Protein AF-A0KK81-F1 (afdb_monomer_lite)

Secondary structure (DSSP, 8-state):
--HHHHHHHHHHHHHHHTT--TTTTT----PPPSHHHHHHHHHHHHHTT----EEE-THHHHT-SHHHHHHHTT-HHHHHHHHTTT-SSHHHHHHHHHHHHHHHHHHHHHHHHHHHTTSHHHHT--TTS-HHHHHHHHHHHHHHHS-GGGS-HHHHHHHHHHHHHHHHHHHTTEEE-TTSSGGGG-SSS-TT--S-HHHHHHHHHHHHTTS-HHHHHHHSHHHHHHHHHHHHS----HHHHHHHHHHHHHHHHHHHHHH-TT---HHHHHHHHHGGGGGGEEEEEETTEEEEEE--SS---TT-SEEE-TT--HHHHHHHHTT---

Organism: Aeromonas hydrophila subsp. hydrophila (strain ATCC 7966 / DSM 30187 / BCRC 13018 / CCUG 14551 / JCM 1027 / KCTC 2358 / NCIMB 9240 / NCTC 8049) (NCBI:txid380703)

Radius of gyration: 26.96 Å; chains: 1; bounding box: 64×46×74 Å

Foldseek 3Di:
DCQLVLLVLVLVLVCVVVVQDLVLLVHDRDRDPDLVVLLVVCVVQVVVVHQAFDEEFQLNQLVHCPSVCSLFPPPVVLQVLVVVVVDNGLSRLSHVLNVLLLVCLVPPVVVCVVQLCPALLNVVDDPPDDPSSSSSQSLQLSLVPDDPVSDDPSSVVSSVSVVSSQVSCLVSNYFYDSNGGPLSLADPADSNDPPPVVVSSVVSSVCVVVDDPVSCCVRVVSSVSNSNSSSVNDSPLVLVVVLVLCCQLVVVLLVVCLVPVPDPCSLVSSCVRPPPVSVQWDWDRDPQWIWIAGPDPVDDQPLPRFTHHSPDDPSVSSCVSSVNDD

Structure (mmCIF, N/CA/C/O backbone):
data_AF-A0KK81-F1
#
_entry.id   AF-A0KK81-F1
#
loop_
_atom_site.group_PDB
_atom_site.id
_atom_site.type_symbol
_atom_site.label_atom_id
_atom_site.label_alt_id
_atom_site.label_comp_id
_atom_site.label_asym_id
_atom_site.label_entity_id
_atom_site.label_seq_id
_atom_site.pdbx_PDB_ins_code
_atom_site.Cartn_x
_atom_site.Cartn_y
_atom_site.Cartn_z
_atom_site.occupancy
_atom_site.B_iso_or_equiv
_atom_site.auth_seq_id
_atom_site.auth_comp_id
_atom_site.auth_asym_id
_atom_site.auth_atom_id
_atom_site.pdbx_PDB_model_num
ATOM 1 N N . MET A 1 1 ? -10.567 17.372 -1.411 1.00 42.94 1 MET A N 1
ATOM 2 C CA . MET A 1 1 ? -9.818 17.661 -2.655 1.00 42.94 1 MET A CA 1
ATOM 3 C C . MET A 1 1 ? -8.306 17.486 -2.480 1.00 42.94 1 MET A C 1
ATOM 5 O O . MET A 1 1 ? -7.702 16.789 -3.280 1.00 42.94 1 MET A O 1
ATOM 9 N N . TRP A 1 2 ? -7.703 18.019 -1.410 1.00 52.66 2 TRP A N 1
ATOM 10 C CA . TRP A 1 2 ? -6.242 18.002 -1.213 1.00 52.66 2 TRP A CA 1
ATOM 11 C C . TRP A 1 2 ? -5.607 16.649 -0.848 1.00 52.66 2 TRP A C 1
ATOM 13 O O . TRP A 1 2 ? -4.462 16.422 -1.201 1.00 52.66 2 TRP A O 1
ATOM 23 N N . LYS A 1 3 ? -6.335 15.718 -0.214 1.00 62.88 3 LYS A N 1
ATOM 24 C CA . LYS A 1 3 ? -5.766 14.450 0.296 1.00 62.88 3 LYS A CA 1
ATOM 25 C C . LYS A 1 3 ? -4.978 13.626 -0.733 1.00 62.88 3 LYS A C 1
ATOM 27 O O . LYS A 1 3 ? -3.858 13.224 -0.450 1.00 62.88 3 LYS A O 1
ATOM 32 N N . ALA A 1 4 ? -5.534 13.423 -1.930 1.00 71.31 4 ALA A N 1
ATOM 33 C CA . ALA A 1 4 ? -4.859 12.659 -2.984 1.00 71.31 4 ALA A CA 1
ATOM 34 C C . ALA A 1 4 ? -3.548 13.326 -3.445 1.00 71.31 4 ALA A C 1
ATOM 36 O O . ALA A 1 4 ? -2.592 12.642 -3.788 1.00 71.31 4 ALA A O 1
ATOM 37 N N . HIS A 1 5 ? -3.490 14.661 -3.400 1.00 80.06 5 HIS A N 1
ATOM 38 C CA . HIS A 1 5 ? -2.293 15.422 -3.751 1.00 80.06 5 HIS A CA 1
ATOM 39 C C . HIS A 1 5 ? -1.232 15.361 -2.643 1.00 80.06 5 HIS A C 1
ATOM 41 O O . HIS A 1 5 ? -0.050 15.285 -2.947 1.00 80.06 5 HIS A O 1
ATOM 47 N N . LEU A 1 6 ? -1.633 15.333 -1.366 1.00 82.81 6 LEU A N 1
ATOM 48 C CA . LEU A 1 6 ? -0.690 15.182 -0.249 1.00 82.81 6 LEU A CA 1
ATOM 49 C C . LEU A 1 6 ? 0.035 13.832 -0.319 1.00 82.81 6 LEU A C 1
ATOM 51 O O . LEU A 1 6 ? 1.258 13.792 -0.240 1.00 82.81 6 LEU A O 1
ATOM 55 N N . ILE A 1 7 ? -0.709 12.743 -0.552 1.00 84.19 7 ILE A N 1
ATOM 56 C CA . ILE A 1 7 ? -0.120 11.409 -0.755 1.00 84.19 7 ILE A CA 1
ATOM 57 C C . ILE A 1 7 ? 0.870 11.434 -1.924 1.00 84.19 7 ILE A C 1
ATOM 59 O O . ILE A 1 7 ? 1.970 10.906 -1.793 1.00 84.19 7 ILE A O 1
ATOM 63 N N . PHE A 1 8 ? 0.514 12.083 -3.038 1.00 87.44 8 PHE A N 1
ATOM 64 C CA . PHE A 1 8 ? 1.397 12.225 -4.197 1.00 87.44 8 PHE A CA 1
ATOM 65 C C . PHE A 1 8 ? 2.730 12.903 -3.839 1.00 87.44 8 PHE A C 1
ATOM 67 O O . PHE A 1 8 ? 3.788 12.349 -4.141 1.00 87.44 8 PHE A O 1
ATOM 74 N N . PHE A 1 9 ? 2.697 14.060 -3.167 1.00 89.50 9 PHE A N 1
ATOM 75 C CA . PHE A 1 9 ? 3.918 14.791 -2.809 1.00 89.50 9 PHE A CA 1
ATOM 76 C C . PHE A 1 9 ? 4.809 13.994 -1.853 1.00 89.50 9 PHE A C 1
ATOM 78 O O . PHE A 1 9 ? 6.016 13.911 -2.072 1.00 89.50 9 PHE A O 1
ATOM 85 N N . ILE A 1 10 ? 4.214 13.339 -0.852 1.00 93.31 10 ILE A N 1
ATOM 86 C CA . ILE A 1 10 ? 4.954 12.497 0.093 1.00 93.31 10 ILE A CA 1
ATOM 87 C C . ILE A 1 10 ? 5.575 11.286 -0.617 1.00 93.31 10 ILE A C 1
ATOM 89 O O . ILE A 1 10 ? 6.749 10.991 -0.401 1.00 93.31 10 ILE A O 1
ATOM 93 N N . CYS A 1 11 ? 4.835 10.613 -1.507 1.00 93.38 11 CYS A N 1
ATOM 94 C CA . CYS A 1 11 ? 5.369 9.497 -2.295 1.00 93.38 11 CYS A CA 1
ATOM 95 C C . CYS A 1 11 ? 6.547 9.938 -3.169 1.00 93.38 11 CYS A C 1
ATOM 97 O O . CYS A 1 11 ? 7.554 9.237 -3.224 1.00 93.38 11 CYS A O 1
ATOM 99 N N . SER A 1 12 ? 6.441 11.093 -3.832 1.00 91.50 12 SER A N 1
ATOM 100 C CA . SER A 1 12 ? 7.515 11.634 -4.672 1.00 91.50 12 SER A CA 1
ATOM 101 C C . SER A 1 12 ? 8.761 11.978 -3.851 1.00 91.50 12 SER A C 1
ATOM 103 O O . SER A 1 12 ? 9.860 11.553 -4.207 1.00 91.50 12 SER A O 1
ATOM 105 N N . ALA A 1 13 ? 8.598 12.663 -2.715 1.00 92.94 13 ALA A N 1
ATOM 106 C CA . ALA A 1 13 ? 9.709 13.013 -1.835 1.00 92.94 13 ALA A CA 1
ATOM 107 C C . ALA A 1 13 ? 10.417 11.768 -1.275 1.00 92.94 13 ALA A C 1
ATOM 109 O O . ALA A 1 13 ? 11.641 11.664 -1.351 1.00 92.94 13 ALA A O 1
ATOM 110 N N . LEU A 1 14 ? 9.656 10.787 -0.777 1.00 94.62 14 LEU A N 1
ATOM 111 C CA . LEU A 1 14 ? 10.221 9.528 -0.284 1.00 94.62 14 LEU A CA 1
ATOM 112 C C . LEU A 1 14 ? 10.899 8.731 -1.402 1.00 94.62 14 LEU A C 1
ATOM 114 O O . LEU A 1 14 ? 11.967 8.174 -1.172 1.00 94.62 14 LEU A O 1
ATOM 118 N N . SER A 1 15 ? 10.336 8.715 -2.612 1.00 92.38 15 SER A N 1
ATOM 119 C CA . SER A 1 15 ? 10.965 8.042 -3.756 1.00 92.38 15 SER A CA 1
ATOM 120 C C . SER A 1 15 ? 12.355 8.613 -4.036 1.00 92.38 15 SER A C 1
ATOM 122 O O . SER A 1 15 ? 13.304 7.850 -4.182 1.00 92.38 15 SER A O 1
ATOM 124 N N . ASN A 1 16 ? 12.513 9.939 -3.993 1.00 90.75 16 ASN A N 1
ATOM 125 C CA . ASN A 1 16 ? 13.817 10.580 -4.170 1.00 90.75 16 ASN A CA 1
ATOM 126 C C . ASN A 1 16 ? 14.792 10.252 -3.028 1.00 90.75 16 ASN A C 1
ATOM 128 O O . ASN A 1 16 ? 15.953 9.938 -3.269 1.00 90.75 16 ASN A O 1
ATOM 132 N N . ILE A 1 17 ? 14.334 10.288 -1.775 1.00 91.81 17 ILE A N 1
ATOM 133 C CA . ILE A 1 17 ? 15.199 10.048 -0.606 1.00 91.81 17 ILE A CA 1
ATOM 134 C C . ILE A 1 17 ? 15.697 8.603 -0.547 1.00 91.81 17 ILE A C 1
ATOM 136 O O . ILE A 1 17 ? 16.835 8.346 -0.135 1.00 91.81 17 ILE A O 1
ATOM 140 N N . PHE A 1 18 ? 14.849 7.656 -0.938 1.00 90.25 18 PHE A N 1
ATOM 141 C CA . PHE A 1 18 ? 15.163 6.231 -0.949 1.00 90.25 18 PHE A CA 1
ATOM 142 C C . PHE A 1 18 ? 15.729 5.737 -2.284 1.00 90.25 18 PHE A C 1
ATOM 144 O O . PHE A 1 18 ? 16.010 4.547 -2.386 1.00 90.25 18 PHE A O 1
ATOM 151 N N . ASP A 1 19 ? 15.947 6.632 -3.253 1.00 86.56 19 ASP A N 1
ATOM 152 C CA . ASP A 1 19 ? 16.477 6.310 -4.584 1.00 86.56 19 ASP A CA 1
ATOM 153 C C . ASP A 1 19 ? 15.617 5.270 -5.334 1.00 86.56 19 ASP A C 1
ATOM 155 O O . ASP A 1 19 ? 16.091 4.315 -5.946 1.00 86.56 19 ASP A O 1
ATOM 159 N N . ILE A 1 20 ? 14.295 5.426 -5.227 1.00 87.38 20 ILE A N 1
ATOM 160 C CA . ILE A 1 20 ? 13.294 4.560 -5.851 1.00 87.38 20 ILE A CA 1
ATOM 161 C C . ILE A 1 20 ? 12.829 5.222 -7.148 1.00 87.38 20 ILE A C 1
ATOM 163 O O . ILE A 1 20 ? 12.020 6.151 -7.147 1.00 87.38 20 ILE A O 1
ATOM 167 N N . HIS A 1 21 ? 13.317 4.725 -8.281 1.00 83.44 21 HIS A N 1
ATOM 168 C CA . HIS A 1 21 ? 13.025 5.299 -9.594 1.00 83.44 21 HIS A CA 1
ATOM 169 C C . HIS A 1 21 ? 11.741 4.729 -10.215 1.00 83.44 21 HIS A C 1
ATOM 171 O O . HIS A 1 21 ? 11.788 3.883 -11.107 1.00 83.44 21 HIS A O 1
ATOM 177 N N . LEU A 1 22 ? 10.581 5.220 -9.763 1.00 84.06 22 LEU A N 1
ATOM 178 C CA . LEU A 1 22 ? 9.269 4.806 -10.283 1.00 84.06 22 LEU A CA 1
ATOM 179 C C . LEU A 1 22 ? 9.157 4.971 -11.809 1.00 84.06 22 LEU A C 1
ATOM 181 O O . LEU A 1 22 ? 8.732 4.044 -12.491 1.00 84.06 22 LEU A O 1
ATOM 185 N N . GLU A 1 23 ? 9.585 6.113 -12.352 1.00 79.06 23 GLU A N 1
ATOM 186 C CA . GLU A 1 23 ? 9.482 6.393 -13.792 1.00 79.06 23 GLU A CA 1
ATOM 187 C C . GLU A 1 23 ? 10.399 5.493 -14.632 1.00 79.06 23 GLU A C 1
ATOM 189 O O . GLU A 1 23 ? 9.986 5.008 -15.685 1.00 79.06 23 GLU A O 1
ATOM 194 N N . ALA A 1 24 ? 11.612 5.203 -14.144 1.00 71.56 24 ALA A N 1
ATOM 195 C CA . ALA A 1 24 ? 12.531 4.268 -14.798 1.00 71.56 24 ALA A CA 1
ATOM 196 C C . ALA A 1 24 ? 11.998 2.824 -14.773 1.00 71.56 24 ALA A C 1
ATOM 198 O O . ALA A 1 24 ? 12.240 2.052 -15.698 1.00 71.56 24 ALA A O 1
ATOM 199 N N . ALA A 1 25 ? 11.214 2.474 -13.749 1.00 72.94 25 ALA A N 1
ATOM 200 C CA . ALA A 1 25 ? 10.472 1.217 -13.680 1.00 72.94 25 ALA A CA 1
ATOM 201 C C . ALA A 1 25 ? 9.197 1.209 -14.553 1.00 72.94 25 ALA A C 1
ATOM 203 O O . ALA A 1 25 ? 8.449 0.237 -14.546 1.00 72.94 25 ALA A O 1
ATOM 204 N N . GLY A 1 26 ? 8.918 2.280 -15.307 1.00 77.31 26 GLY A N 1
ATOM 205 C CA . GLY A 1 26 ? 7.720 2.391 -16.144 1.00 77.31 26 GLY A CA 1
ATOM 206 C C . GLY A 1 26 ? 6.432 2.691 -15.369 1.00 77.31 26 GLY A C 1
ATOM 207 O O . GLY A 1 26 ? 5.340 2.593 -15.937 1.00 77.31 26 GLY A O 1
ATOM 208 N N . SER A 1 27 ? 6.547 3.079 -14.098 1.00 86.44 27 SER A N 1
ATOM 209 C CA . SER A 1 27 ? 5.434 3.428 -13.216 1.00 86.44 27 SER A CA 1
ATOM 210 C C . SER A 1 27 ? 5.219 4.937 -13.145 1.00 86.44 27 SER A C 1
ATOM 212 O O . SER A 1 27 ? 6.159 5.727 -13.127 1.00 86.44 27 SER A O 1
ATOM 214 N N . GLN A 1 28 ? 3.954 5.348 -13.047 1.00 87.00 28 GLN A N 1
ATOM 215 C CA . GLN A 1 28 ? 3.566 6.750 -12.907 1.00 87.00 28 GLN A CA 1
ATOM 216 C C . GLN A 1 28 ? 2.644 6.932 -11.700 1.00 87.00 28 GLN A C 1
ATOM 218 O O . GLN A 1 28 ? 1.681 6.186 -11.520 1.00 87.00 28 GLN A O 1
ATOM 223 N N . LEU A 1 29 ? 2.912 7.959 -10.890 1.00 89.38 29 LEU A N 1
ATOM 224 C CA . LEU A 1 29 ? 2.031 8.347 -9.791 1.00 89.38 29 LEU A CA 1
ATOM 225 C C . LEU A 1 29 ? 0.830 9.133 -10.329 1.00 89.38 29 LEU A C 1
ATOM 227 O O . LEU A 1 29 ? 0.992 10.177 -10.961 1.00 89.38 29 LEU A O 1
ATOM 231 N N . LEU A 1 30 ? -0.380 8.657 -10.031 1.00 88.62 30 LEU A N 1
ATOM 232 C CA . LEU A 1 30 ? -1.630 9.309 -10.417 1.00 88.62 30 LEU A CA 1
ATOM 233 C C . LEU A 1 30 ? -2.507 9.570 -9.181 1.00 88.62 30 LEU A C 1
ATOM 235 O O . LEU A 1 30 ? -2.991 8.616 -8.568 1.00 88.62 30 LEU A O 1
ATOM 239 N N . PRO A 1 31 ? -2.772 10.836 -8.812 1.00 87.19 31 PRO A N 1
ATOM 240 C CA . PRO A 1 31 ? -3.712 11.134 -7.740 1.00 87.19 31 PRO A CA 1
ATOM 241 C C . PRO A 1 31 ? -5.150 10.845 -8.193 1.00 87.19 31 PRO A C 1
ATOM 243 O O . PRO A 1 31 ? -5.669 11.480 -9.110 1.00 87.19 31 PRO A O 1
ATOM 246 N N . VAL A 1 32 ? -5.830 9.919 -7.513 1.00 83.75 32 VAL A N 1
ATOM 247 C CA . VAL A 1 32 ? -7.248 9.609 -7.760 1.00 83.75 32 VAL A CA 1
ATOM 248 C C . VAL A 1 32 ? -8.115 10.236 -6.674 1.00 83.75 32 VAL A C 1
ATOM 250 O O . VAL A 1 32 ? -7.922 10.008 -5.478 1.00 83.75 32 VAL A O 1
ATOM 253 N N . ILE A 1 33 ? -9.102 11.035 -7.084 1.00 79.31 33 ILE A N 1
ATOM 254 C CA . ILE A 1 33 ? -10.040 11.680 -6.163 1.00 79.31 33 ILE A CA 1
ATOM 255 C C . ILE A 1 33 ? -11.279 10.795 -5.993 1.00 79.31 33 ILE A C 1
ATOM 257 O O . ILE A 1 33 ? -12.062 10.611 -6.920 1.00 79.31 33 ILE A O 1
ATOM 261 N N . GLY A 1 34 ? -11.488 10.314 -4.767 1.00 71.56 34 GLY A N 1
ATOM 262 C CA . GLY A 1 34 ? -12.689 9.579 -4.367 1.00 71.56 34 GLY A CA 1
ATOM 263 C C . GLY A 1 34 ? -12.502 8.060 -4.363 1.00 71.56 34 GLY A C 1
ATOM 264 O O . GLY A 1 34 ? -12.133 7.450 -5.361 1.00 71.56 34 GLY A O 1
ATOM 265 N N . LYS A 1 35 ? -12.827 7.430 -3.227 1.00 68.81 35 LYS A N 1
ATOM 266 C CA . LYS A 1 35 ? -12.595 5.995 -2.973 1.00 68.81 35 LYS A CA 1
ATOM 267 C C . LYS A 1 35 ? -13.332 5.082 -3.955 1.00 68.81 35 LYS A C 1
ATOM 269 O O . LYS A 1 35 ? -12.760 4.117 -4.447 1.00 68.81 35 LYS A O 1
ATOM 274 N N . GLY A 1 36 ? -14.577 5.431 -4.294 1.00 70.81 36 GLY A N 1
ATOM 275 C CA . GLY A 1 36 ? -15.368 4.685 -5.279 1.00 70.81 36 GLY A CA 1
ATOM 276 C C . GLY A 1 36 ? -14.740 4.688 -6.676 1.00 70.81 36 GLY A C 1
ATOM 277 O O . GLY A 1 36 ? -14.809 3.683 -7.379 1.00 70.81 36 GLY A O 1
ATOM 278 N N . GLN A 1 37 ? -14.049 5.774 -7.040 1.00 79.62 37 GLN A N 1
ATOM 279 C CA . GLN A 1 37 ? -13.391 5.904 -8.340 1.00 79.62 37 GLN A CA 1
ATOM 280 C C . GLN A 1 37 ? -12.121 5.058 -8.433 1.00 79.62 37 GLN A C 1
ATOM 282 O O . GLN A 1 37 ? -11.785 4.609 -9.521 1.00 79.62 37 GLN A O 1
ATOM 287 N N . MET A 1 38 ? -11.456 4.763 -7.310 1.00 83.94 38 MET A N 1
ATOM 288 C CA . MET A 1 38 ? -10.224 3.966 -7.303 1.00 83.94 38 MET A CA 1
ATOM 289 C C . MET A 1 38 ? -10.434 2.575 -7.917 1.00 83.94 38 MET A C 1
ATOM 291 O O . MET A 1 38 ? -9.671 2.155 -8.782 1.00 83.94 38 MET A O 1
ATOM 295 N N . SER A 1 39 ? -11.521 1.890 -7.543 1.00 80.69 39 SER A N 1
ATOM 296 C CA . SER A 1 39 ? -11.852 0.569 -8.100 1.00 80.69 39 SER A CA 1
ATOM 297 C C . SER A 1 39 ? -12.159 0.612 -9.605 1.00 80.69 39 SER A C 1
ATOM 299 O O . SER A 1 39 ? -11.802 -0.307 -10.340 1.00 80.69 39 SER A O 1
ATOM 301 N N . VAL A 1 40 ? -12.786 1.694 -10.079 1.00 84.25 40 VAL A N 1
ATOM 302 C CA . VAL A 1 40 ? -13.123 1.904 -11.495 1.00 84.25 40 VAL A CA 1
ATOM 303 C C . VAL A 1 40 ? -11.865 2.201 -12.307 1.00 84.25 40 VAL A C 1
ATOM 305 O O . VAL A 1 40 ? -11.651 1.591 -13.352 1.00 84.25 40 VAL A O 1
ATOM 308 N N . VAL A 1 41 ? -11.008 3.089 -11.802 1.00 86.31 41 VAL A N 1
ATOM 309 C CA . VAL A 1 41 ? -9.730 3.458 -12.424 1.00 86.31 41 VAL A CA 1
ATOM 310 C C . VAL A 1 41 ? -8.803 2.247 -12.514 1.00 86.31 41 VAL A C 1
ATOM 312 O O . VAL A 1 41 ? -8.237 1.993 -13.575 1.00 86.31 41 VAL A O 1
ATOM 315 N N . ALA A 1 42 ? -8.707 1.443 -11.451 1.00 85.62 42 ALA A N 1
ATOM 316 C CA . ALA A 1 42 ? -7.925 0.210 -11.468 1.00 85.62 42 ALA A CA 1
ATOM 317 C C . ALA A 1 42 ? -8.429 -0.773 -12.538 1.00 85.62 42 ALA A C 1
ATOM 319 O O . ALA A 1 42 ? -7.639 -1.296 -13.321 1.00 85.62 42 ALA A O 1
ATOM 320 N N . LYS A 1 43 ? -9.750 -0.983 -12.633 1.00 81.81 43 LYS A N 1
ATOM 321 C CA . LYS A 1 43 ? -10.342 -1.830 -13.681 1.00 81.81 43 LYS A CA 1
ATOM 322 C C . LYS A 1 43 ? -10.030 -1.311 -15.084 1.00 81.81 43 LYS A C 1
ATOM 324 O O . LYS A 1 43 ? -9.618 -2.095 -15.932 1.00 81.81 43 LYS A O 1
ATOM 329 N N . LEU A 1 44 ? -10.179 -0.007 -15.321 1.00 83.69 44 LEU A N 1
ATOM 330 C CA . LEU A 1 44 ? -9.850 0.611 -16.607 1.00 83.69 44 LEU A CA 1
ATOM 331 C C . LEU A 1 44 ? -8.382 0.376 -16.986 1.00 83.69 44 LEU A C 1
ATOM 333 O O . LEU A 1 44 ? -8.100 -0.038 -18.106 1.00 83.69 44 LEU A O 1
ATOM 337 N N . PHE A 1 45 ? -7.450 0.580 -16.053 1.00 84.31 45 PHE A N 1
ATOM 338 C CA . PHE A 1 45 ? -6.029 0.362 -16.317 1.00 84.31 45 PHE A CA 1
ATOM 339 C C . PHE A 1 45 ? -5.691 -1.104 -16.594 1.00 84.31 45 PHE A C 1
ATOM 341 O O . PHE A 1 45 ? -4.934 -1.373 -17.525 1.00 84.31 45 PHE A O 1
ATOM 348 N N . ARG A 1 46 ? -6.311 -2.054 -15.885 1.00 81.81 46 ARG A N 1
ATOM 349 C CA . ARG A 1 46 ? -6.164 -3.487 -16.197 1.00 81.81 46 ARG A CA 1
ATOM 350 C C . ARG A 1 46 ? -6.659 -3.821 -17.603 1.00 81.81 46 ARG A C 1
ATOM 352 O O . ARG A 1 46 ? -5.975 -4.533 -18.329 1.00 81.81 46 ARG A O 1
ATOM 359 N N . LEU A 1 47 ? -7.790 -3.249 -18.030 1.00 72.75 47 LEU A N 1
ATOM 360 C CA . LEU A 1 47 ? -8.294 -3.409 -19.404 1.00 72.75 47 LEU A CA 1
ATOM 361 C C . LEU A 1 47 ? -7.337 -2.831 -20.459 1.00 72.75 47 LEU A C 1
ATOM 363 O O . LEU A 1 47 ? -7.312 -3.306 -21.590 1.00 72.75 47 LEU A O 1
ATOM 367 N N . MET A 1 48 ? -6.528 -1.837 -20.091 1.00 77.25 48 MET A N 1
ATOM 368 C CA . MET A 1 48 ? -5.461 -1.281 -20.931 1.00 77.25 48 MET A CA 1
ATOM 369 C C . MET A 1 48 ? -4.142 -2.074 -20.847 1.00 77.25 48 MET A C 1
ATOM 371 O O . MET A 1 48 ? -3.129 -1.617 -21.380 1.00 77.25 48 MET A O 1
ATOM 375 N N . GLY A 1 49 ? -4.124 -3.226 -20.168 1.00 75.19 49 GLY A N 1
ATOM 376 C CA . GLY A 1 49 ? -2.927 -4.049 -19.979 1.00 75.19 49 GLY A CA 1
ATOM 377 C C . GLY A 1 49 ? -1.908 -3.448 -19.009 1.00 75.19 49 GLY A C 1
ATOM 378 O O . GLY A 1 49 ? -0.714 -3.696 -19.148 1.00 75.19 49 GLY A O 1
ATOM 379 N N . LYS A 1 50 ? -2.351 -2.603 -18.070 1.00 83.81 50 LYS A N 1
ATOM 380 C CA . LYS A 1 50 ? -1.512 -2.024 -17.011 1.00 83.81 50 LYS A CA 1
ATOM 381 C C . LYS A 1 50 ? -1.737 -2.742 -15.682 1.00 83.81 50 LYS A C 1
ATOM 383 O O . LYS A 1 50 ? -2.805 -3.301 -15.443 1.00 83.81 50 LYS A O 1
ATOM 388 N N . GLU A 1 51 ? -0.756 -2.638 -14.794 1.00 85.94 51 GLU A N 1
ATOM 389 C CA . GLU A 1 51 ? -0.787 -3.211 -13.446 1.00 85.94 51 GLU A CA 1
ATOM 390 C C . GLU A 1 51 ? -0.964 -2.085 -12.410 1.00 85.94 51 GLU A C 1
ATOM 392 O O . GLU A 1 51 ? 0.010 -1.465 -11.988 1.00 85.94 51 GLU A O 1
ATOM 397 N N . PRO A 1 52 ? -2.209 -1.720 -12.042 1.00 89.38 52 PRO A N 1
ATOM 398 C CA . PRO A 1 52 ? -2.441 -0.605 -11.133 1.00 89.38 52 PRO A CA 1
ATOM 399 C C . PRO A 1 52 ? -2.062 -0.967 -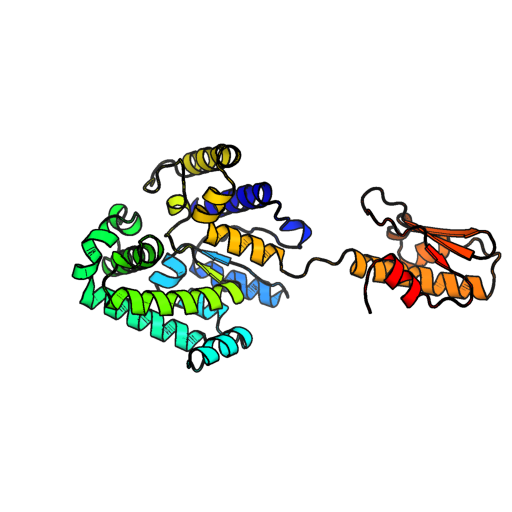9.694 1.00 89.38 52 PRO A C 1
ATOM 401 O O . PRO A 1 52 ? -2.642 -1.882 -9.105 1.00 89.38 52 PRO A O 1
ATOM 404 N N . VAL A 1 53 ? -1.182 -0.162 -9.101 1.00 92.88 53 VAL A N 1
ATOM 405 C CA . VAL A 1 53 ? -0.893 -0.159 -7.662 1.00 92.88 53 VAL A CA 1
ATOM 406 C C . VAL A 1 53 ? -1.616 1.023 -7.017 1.00 92.88 53 VAL A C 1
ATOM 408 O O . VAL A 1 53 ? -1.541 2.145 -7.518 1.00 92.88 53 VAL A O 1
ATOM 411 N N . ALA A 1 54 ? -2.332 0.792 -5.919 1.00 93.81 54 ALA A N 1
ATOM 412 C CA . ALA A 1 54 ? -3.029 1.841 -5.179 1.00 93.81 54 ALA A CA 1
ATOM 413 C C . ALA A 1 54 ? -2.542 1.944 -3.739 1.00 93.81 54 ALA A C 1
ATOM 415 O O . ALA A 1 54 ? -2.365 0.937 -3.063 1.00 93.81 54 ALA A O 1
ATOM 416 N N . LEU A 1 55 ? -2.431 3.184 -3.265 1.00 95.19 55 LEU A N 1
ATOM 417 C CA . LEU A 1 55 ? -2.236 3.538 -1.865 1.00 95.19 55 LEU A CA 1
ATOM 418 C C . LEU A 1 55 ? -3.460 4.316 -1.386 1.00 95.19 55 LEU A C 1
ATOM 420 O O . LEU A 1 55 ? -3.833 5.322 -1.996 1.00 95.19 55 LEU A O 1
ATOM 424 N N . VAL A 1 56 ? -4.094 3.858 -0.311 1.00 94.19 56 VAL A N 1
ATOM 425 C CA . VAL A 1 56 ? -5.304 4.489 0.236 1.00 94.19 56 VAL A CA 1
ATOM 426 C C . VAL A 1 56 ? -5.236 4.647 1.750 1.00 94.19 56 VAL A C 1
ATOM 428 O O . VAL A 1 56 ? -4.559 3.885 2.435 1.00 94.19 56 VAL A O 1
ATOM 431 N N . ASP A 1 57 ? -5.980 5.625 2.267 1.00 94.25 57 ASP A N 1
ATOM 432 C CA . ASP A 1 57 ? -6.219 5.811 3.701 1.00 94.25 57 ASP A CA 1
ATOM 433 C C . ASP A 1 57 ? -6.815 4.528 4.337 1.00 94.25 57 ASP A C 1
ATOM 435 O O . ASP A 1 57 ? -7.456 3.709 3.668 1.00 94.25 57 ASP A O 1
ATOM 439 N N . ALA A 1 58 ? -6.684 4.378 5.659 1.00 95.19 58 ALA A N 1
ATOM 440 C CA . ALA A 1 58 ? -7.268 3.265 6.427 1.00 95.19 58 ALA A CA 1
ATOM 441 C C . ALA A 1 58 ? -8.782 3.072 6.213 1.00 95.19 58 ALA A C 1
ATOM 443 O O . ALA A 1 58 ? -9.329 1.975 6.364 1.00 95.19 58 ALA A O 1
ATOM 444 N N . ASP A 1 59 ? -9.487 4.144 5.857 1.00 92.69 59 ASP A N 1
ATOM 445 C CA . ASP A 1 59 ? -10.916 4.112 5.567 1.00 92.69 59 ASP A CA 1
ATOM 446 C C . ASP A 1 59 ? -11.271 3.360 4.266 1.00 92.69 59 ASP A C 1
ATOM 448 O O . ASP A 1 59 ? -12.454 3.169 3.979 1.00 92.69 59 ASP A O 1
ATOM 452 N N . GLY A 1 60 ? -10.272 2.919 3.491 1.00 91.44 60 GLY A N 1
ATOM 453 C CA . GLY A 1 60 ? -10.429 2.029 2.341 1.00 91.44 60 GLY A CA 1
ATOM 454 C C . GLY A 1 60 ? -10.806 0.592 2.713 1.00 91.44 60 GLY A C 1
ATOM 455 O O . GLY A 1 60 ? -11.349 -0.117 1.868 1.00 91.44 60 GLY A O 1
ATOM 456 N N . ILE A 1 61 ? -10.562 0.183 3.965 1.00 94.62 61 ILE A N 1
ATOM 457 C CA . ILE A 1 61 ? -10.970 -1.124 4.511 1.00 94.62 61 ILE A CA 1
ATOM 458 C C . ILE A 1 61 ? -11.874 -0.991 5.742 1.00 94.62 61 ILE A C 1
ATOM 460 O O . ILE A 1 61 ? -12.781 -1.796 5.929 1.00 94.62 61 ILE A O 1
ATOM 464 N N . ALA A 1 62 ? -11.685 0.037 6.577 1.00 94.62 62 ALA A N 1
ATOM 465 C CA . ALA A 1 62 ? -12.477 0.198 7.799 1.00 94.62 62 ALA A CA 1
ATOM 466 C C . ALA A 1 62 ? -13.961 0.537 7.531 1.00 94.62 62 ALA A C 1
ATOM 468 O O . ALA A 1 62 ? -14.827 0.221 8.352 1.00 94.62 62 ALA A O 1
ATOM 469 N N . ASP A 1 63 ? -14.270 1.140 6.379 1.00 93.38 63 ASP A N 1
ATOM 470 C CA . ASP A 1 63 ? -15.640 1.506 5.992 1.00 93.38 63 ASP A CA 1
ATOM 471 C C . ASP A 1 63 ? -16.404 0.372 5.301 1.00 93.38 63 ASP A C 1
ATOM 473 O O . ASP A 1 63 ? -17.628 0.434 5.209 1.00 93.38 63 ASP A O 1
ATOM 477 N N . GLY A 1 64 ? -15.702 -0.649 4.809 1.00 93.06 64 GLY A N 1
ATOM 478 C CA . GLY A 1 64 ? -16.284 -1.719 4.007 1.00 93.06 64 GLY A CA 1
ATOM 479 C C . GLY A 1 64 ? -15.257 -2.398 3.110 1.00 93.06 64 GLY A C 1
ATOM 480 O O . GLY A 1 64 ? -14.118 -1.954 2.987 1.00 93.06 64 GLY A O 1
ATOM 481 N N . THR A 1 65 ? -15.686 -3.461 2.436 1.00 93.62 65 THR A N 1
ATOM 482 C CA . THR A 1 65 ? -14.821 -4.291 1.586 1.00 93.62 65 THR A CA 1
ATOM 483 C C . THR A 1 65 ? -14.893 -3.950 0.101 1.00 93.62 65 THR A C 1
ATOM 485 O O . THR A 1 65 ? -14.143 -4.519 -0.675 1.00 93.62 65 THR A O 1
ATOM 488 N N . ALA A 1 66 ? -15.730 -2.998 -0.330 1.00 92.00 66 ALA A N 1
ATOM 489 C CA . ALA A 1 66 ? -15.971 -2.743 -1.756 1.00 92.00 66 ALA A CA 1
ATOM 490 C C . ALA A 1 66 ? -14.692 -2.450 -2.570 1.00 92.00 66 ALA A C 1
ATOM 492 O O . ALA A 1 66 ? -14.524 -2.975 -3.671 1.00 92.00 66 ALA A O 1
ATOM 493 N N . LEU A 1 67 ? -13.778 -1.635 -2.028 1.00 91.62 67 LEU A N 1
ATOM 494 C CA . LEU A 1 67 ? -12.485 -1.369 -2.666 1.00 91.62 67 LEU A CA 1
ATOM 495 C C . LEU A 1 67 ? -11.611 -2.627 -2.690 1.00 91.62 67 LEU A C 1
ATOM 497 O O . LEU A 1 67 ? -11.059 -2.965 -3.733 1.00 91.62 67 LEU A O 1
ATOM 501 N N . VAL A 1 68 ? -11.529 -3.320 -1.552 1.00 94.00 68 VAL A N 1
ATOM 502 C CA . VAL A 1 68 ? -10.765 -4.559 -1.373 1.00 94.00 68 VAL A CA 1
ATOM 503 C C . VAL A 1 68 ? -11.217 -5.632 -2.366 1.00 94.00 68 VAL A C 1
ATOM 505 O O . VAL A 1 68 ? -10.397 -6.162 -3.112 1.00 94.00 68 VAL A O 1
ATOM 508 N N . SER A 1 69 ? -12.522 -5.878 -2.475 1.00 92.31 69 SER A N 1
ATOM 509 C CA . SER A 1 69 ? -13.099 -6.807 -3.446 1.00 92.31 69 SER A CA 1
ATOM 510 C C . SER A 1 69 ? -12.709 -6.451 -4.882 1.00 92.31 69 SER A C 1
ATOM 512 O O . SER A 1 69 ? -12.424 -7.338 -5.676 1.00 92.31 69 SER A O 1
ATOM 514 N N . GLY A 1 70 ? -12.598 -5.164 -5.226 1.00 89.38 70 GLY A N 1
ATOM 515 C CA . GLY A 1 70 ? -12.139 -4.730 -6.552 1.00 89.38 70 GLY A CA 1
ATOM 516 C C . GLY A 1 70 ? -10.700 -5.138 -6.916 1.00 89.38 70 GLY A C 1
ATOM 517 O O . GLY A 1 70 ? -10.345 -5.109 -8.097 1.00 89.38 70 GLY A O 1
ATOM 518 N N . TYR A 1 71 ? -9.876 -5.505 -5.932 1.00 91.19 71 TYR A N 1
ATOM 519 C CA . TYR A 1 71 ? -8.506 -6.001 -6.119 1.00 91.19 71 TYR A CA 1
ATOM 520 C C . TYR A 1 71 ? -8.371 -7.519 -5.949 1.00 91.19 71 TYR A C 1
ATOM 522 O O . TYR A 1 71 ? -7.396 -8.090 -6.433 1.00 91.19 71 TYR A O 1
ATOM 530 N N . LEU A 1 72 ? -9.336 -8.157 -5.283 1.00 91.94 72 LEU A N 1
ATOM 531 C CA . LEU A 1 72 ? -9.307 -9.590 -4.986 1.00 91.94 72 LEU A CA 1
ATOM 532 C C . LEU A 1 72 ? -10.156 -10.436 -5.938 1.00 91.94 72 LEU A C 1
ATOM 534 O O . LEU A 1 72 ? -9.834 -11.595 -6.164 1.00 91.94 72 LEU A O 1
ATOM 538 N N . VAL A 1 73 ? -11.242 -9.886 -6.488 1.00 85.69 73 VAL A N 1
ATOM 539 C CA . VAL A 1 73 ? -12.110 -10.625 -7.416 1.00 85.69 73 VAL A CA 1
ATOM 540 C C . VAL A 1 73 ? -11.306 -11.075 -8.636 1.00 85.69 73 VAL A C 1
ATOM 542 O O . VAL A 1 73 ? -10.629 -10.258 -9.258 1.00 85.69 73 VAL A O 1
ATOM 545 N N . GLU A 1 74 ? -11.413 -12.369 -8.960 1.00 80.88 74 GLU A N 1
ATOM 546 C CA . GLU A 1 74 ? -10.719 -13.038 -10.076 1.00 80.88 74 GLU A CA 1
ATOM 547 C C . GLU A 1 74 ? -9.181 -13.005 -9.977 1.00 80.88 74 GLU A C 1
ATOM 549 O O . GLU A 1 74 ? -8.481 -13.252 -10.959 1.00 80.88 74 GLU A O 1
ATOM 554 N N . ASN A 1 75 ? -8.634 -12.731 -8.790 1.00 86.31 75 ASN A N 1
ATOM 555 C CA . ASN A 1 75 ? -7.199 -12.749 -8.547 1.00 86.31 75 ASN A CA 1
ATOM 556 C C . ASN A 1 75 ? -6.771 -14.115 -7.993 1.00 86.31 75 ASN A C 1
ATOM 558 O O . ASN A 1 75 ? -6.694 -14.315 -6.782 1.00 86.31 75 ASN A O 1
ATOM 562 N N . THR A 1 76 ? -6.457 -15.049 -8.894 1.00 89.12 76 THR A N 1
ATOM 563 C CA . THR A 1 76 ? -6.076 -16.423 -8.525 1.00 89.12 76 THR A CA 1
ATOM 564 C C . THR A 1 76 ? -4.844 -16.473 -7.625 1.00 89.12 76 THR A C 1
ATOM 566 O O . THR A 1 76 ? -4.783 -17.302 -6.726 1.00 89.12 76 THR A O 1
ATOM 569 N N . TYR A 1 77 ? -3.888 -15.556 -7.809 1.00 88.38 77 TYR A N 1
ATOM 570 C CA . TYR A 1 77 ? -2.713 -15.461 -6.943 1.00 88.38 77 TYR A CA 1
ATOM 571 C C . TYR A 1 77 ? -3.090 -15.067 -5.508 1.00 88.38 77 TYR A C 1
ATOM 573 O O . TYR A 1 77 ? -2.565 -15.622 -4.544 1.00 88.38 77 TYR A O 1
ATOM 581 N N . ALA A 1 78 ? -4.029 -14.134 -5.344 1.00 92.69 78 ALA A N 1
ATOM 582 C CA . ALA A 1 78 ? -4.545 -13.790 -4.026 1.00 92.69 78 ALA A CA 1
ATOM 583 C C . ALA A 1 78 ? -5.321 -14.959 -3.398 1.00 92.69 78 ALA A C 1
ATOM 585 O O . ALA A 1 78 ? -5.178 -15.197 -2.199 1.00 92.69 78 ALA A O 1
ATOM 586 N N . ASP A 1 79 ? -6.106 -15.691 -4.192 1.00 93.25 79 ASP A N 1
ATOM 587 C CA . ASP A 1 79 ? -6.862 -16.860 -3.729 1.00 93.25 79 ASP A CA 1
ATOM 588 C C . ASP A 1 79 ? -5.941 -17.996 -3.263 1.00 93.25 79 ASP A C 1
ATOM 590 O O . ASP A 1 79 ? -6.179 -18.576 -2.204 1.00 93.25 79 ASP A O 1
ATOM 594 N N . GLU A 1 80 ? -4.842 -18.257 -3.977 1.00 92.94 80 GLU A N 1
ATOM 595 C CA . GLU A 1 80 ? -3.797 -19.198 -3.548 1.00 92.94 80 GLU A CA 1
ATOM 596 C C . GLU A 1 80 ? -3.213 -18.800 -2.186 1.00 92.94 80 GLU A C 1
ATOM 598 O O . GLU A 1 80 ? -3.167 -19.615 -1.264 1.00 92.94 80 GLU A O 1
ATOM 603 N N . LEU A 1 81 ? -2.847 -17.525 -2.016 1.00 93.00 81 LEU A N 1
ATOM 604 C CA . LEU A 1 81 ? -2.337 -17.021 -0.738 1.00 93.00 81 LEU A CA 1
ATOM 605 C C . LEU A 1 81 ? -3.377 -17.101 0.385 1.00 93.00 81 LEU A C 1
ATOM 607 O O . LEU A 1 81 ? -3.012 -17.311 1.537 1.00 93.00 81 LEU A O 1
ATOM 611 N N . ALA A 1 82 ? -4.660 -16.901 0.086 1.00 95.56 82 ALA A N 1
ATOM 612 C CA . ALA A 1 82 ? -5.735 -17.001 1.070 1.00 95.56 82 ALA A CA 1
ATOM 613 C C . ALA A 1 82 ? -6.005 -18.456 1.485 1.00 95.56 82 ALA A C 1
ATOM 615 O O . ALA A 1 82 ? -6.323 -18.715 2.652 1.00 95.56 82 ALA A O 1
ATOM 616 N N . SER A 1 83 ? -5.814 -19.406 0.566 1.00 93.38 83 SER A N 1
ATOM 617 C CA . SER A 1 83 ? -5.911 -20.841 0.843 1.00 93.38 83 SER A CA 1
ATOM 618 C C . SER A 1 83 ? -4.884 -21.297 1.886 1.00 93.38 83 SER A C 1
ATOM 620 O O . SER A 1 83 ? -5.212 -22.148 2.714 1.00 93.38 83 SER A O 1
ATOM 622 N N . ASP A 1 84 ? -3.691 -20.692 1.934 1.00 93.62 84 ASP A N 1
ATOM 623 C CA . ASP A 1 84 ? -2.692 -20.958 2.988 1.00 93.62 84 ASP A CA 1
ATOM 624 C C . ASP A 1 84 ? -3.207 -20.608 4.399 1.00 93.62 84 ASP A C 1
ATOM 626 O O . ASP A 1 84 ? -2.736 -21.148 5.402 1.00 93.62 84 ASP A O 1
ATOM 630 N N . PHE A 1 85 ? -4.208 -19.726 4.487 1.00 92.25 85 PHE A N 1
ATOM 631 C CA . PHE A 1 85 ? -4.890 -19.348 5.727 1.00 92.25 85 PHE A CA 1
ATOM 632 C C . PHE A 1 85 ? -6.240 -20.061 5.918 1.00 92.25 85 PHE A C 1
ATOM 634 O O . PHE A 1 85 ? -6.969 -19.742 6.861 1.00 92.25 85 PHE A O 1
ATOM 641 N N . GLY A 1 86 ? -6.574 -21.033 5.062 1.00 93.25 86 GLY A N 1
ATOM 642 C CA . GLY A 1 86 ? -7.787 -21.849 5.157 1.00 93.25 86 GLY A CA 1
ATOM 643 C C . GLY A 1 86 ? -9.065 -21.181 4.645 1.00 93.25 86 GLY A C 1
ATOM 644 O O . GLY A 1 86 ? -10.156 -21.666 4.945 1.00 93.25 86 GLY A O 1
ATOM 645 N N . ALA A 1 87 ? -8.957 -20.078 3.901 1.00 95.12 87 ALA A N 1
ATOM 646 C CA . ALA A 1 87 ? -10.098 -19.447 3.243 1.00 95.12 87 ALA A CA 1
ATOM 647 C C . ALA A 1 87 ? -10.306 -20.010 1.829 1.00 95.12 87 ALA A C 1
ATOM 649 O O . ALA A 1 87 ? -9.348 -20.391 1.163 1.00 95.12 87 ALA A O 1
ATOM 650 N N . ALA A 1 88 ? -11.558 -20.041 1.360 1.00 92.75 88 ALA A N 1
ATOM 651 C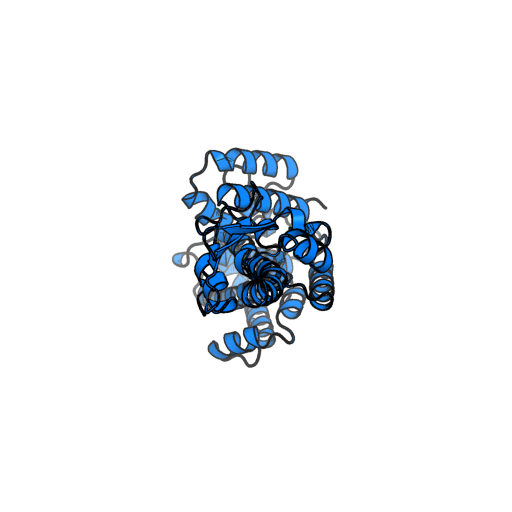 CA . ALA A 1 88 ? -11.884 -20.522 0.015 1.00 92.75 88 ALA A CA 1
ATOM 652 C C . ALA A 1 88 ? -11.405 -19.560 -1.084 1.00 92.75 88 ALA A C 1
ATOM 654 O O . ALA A 1 88 ? -10.897 -20.000 -2.110 1.00 92.75 88 ALA A O 1
ATOM 655 N N . THR A 1 89 ? -11.559 -18.255 -0.851 1.00 96.06 89 THR A N 1
ATOM 656 C CA . THR A 1 89 ? -11.053 -17.181 -1.712 1.00 96.06 89 THR A CA 1
ATOM 657 C C . THR A 1 89 ? -10.510 -16.041 -0.853 1.00 96.06 89 THR A C 1
ATOM 659 O O . THR A 1 89 ? -10.878 -15.888 0.321 1.00 96.06 89 THR A O 1
ATOM 662 N N . ALA A 1 90 ? -9.669 -15.187 -1.432 1.00 96.69 90 ALA A N 1
ATOM 663 C CA . ALA A 1 90 ? -9.192 -13.984 -0.758 1.00 96.69 90 ALA A CA 1
ATOM 664 C C . ALA A 1 90 ? -10.340 -13.021 -0.443 1.00 96.69 90 ALA A C 1
ATOM 666 O O . ALA A 1 90 ? -10.332 -12.350 0.592 1.00 96.69 90 ALA A O 1
ATOM 667 N N . ASN A 1 91 ? -11.349 -12.954 -1.315 1.00 96.06 91 ASN A N 1
ATOM 668 C CA . ASN A 1 91 ? -12.509 -12.100 -1.093 1.00 96.06 91 ASN A CA 1
ATOM 669 C C . ASN A 1 91 ? -13.379 -12.594 0.078 1.00 96.06 91 ASN A C 1
ATOM 671 O O . ASN A 1 91 ? -13.853 -11.771 0.868 1.00 96.06 91 ASN A O 1
ATOM 675 N N . ASP A 1 92 ? -13.548 -13.910 0.234 1.00 95.75 92 ASP A N 1
ATOM 676 C CA . ASP A 1 92 ? -14.228 -14.493 1.400 1.00 95.75 92 ASP A CA 1
ATOM 677 C C . ASP A 1 92 ? -13.446 -14.193 2.682 1.00 95.75 92 ASP A C 1
ATOM 679 O O . ASP A 1 92 ? -14.010 -13.667 3.642 1.00 95.75 92 ASP A O 1
ATOM 683 N N . MET A 1 93 ? -12.122 -14.394 2.656 1.00 97.25 93 MET A N 1
ATOM 684 C CA . MET A 1 93 ? -11.232 -14.041 3.767 1.00 97.25 93 MET A CA 1
ATOM 685 C C . MET A 1 93 ? -11.397 -12.572 4.180 1.00 97.25 93 MET A C 1
ATOM 687 O O . MET A 1 93 ? -11.552 -12.270 5.366 1.00 97.25 93 MET A O 1
ATOM 691 N N . ALA A 1 94 ? -11.389 -11.650 3.213 1.00 97.62 94 ALA A N 1
ATOM 692 C CA . ALA A 1 94 ? -11.564 -10.223 3.461 1.00 97.62 94 ALA A CA 1
ATOM 693 C C . ALA A 1 94 ? -12.921 -9.907 4.104 1.00 97.62 94 ALA A C 1
ATOM 695 O O . ALA A 1 94 ? -12.996 -9.116 5.048 1.00 97.62 94 ALA A O 1
ATOM 696 N N . THR A 1 95 ? -13.982 -10.539 3.605 1.00 97.06 95 THR A N 1
ATOM 697 C CA . THR A 1 95 ? -15.362 -10.328 4.053 1.00 97.06 95 THR A CA 1
ATOM 698 C C . THR A 1 95 ? -15.567 -10.858 5.470 1.00 97.06 95 THR A C 1
ATOM 700 O O . THR A 1 95 ? -16.102 -10.144 6.322 1.00 97.06 95 THR A O 1
ATOM 703 N N . ASP A 1 96 ? -15.069 -12.054 5.768 1.00 97.56 96 ASP A N 1
ATOM 704 C CA . ASP A 1 96 ? -15.162 -12.669 7.092 1.00 97.56 96 ASP A CA 1
ATOM 705 C C . ASP A 1 96 ? -14.367 -11.891 8.140 1.00 97.56 96 ASP A C 1
ATOM 707 O O . ASP A 1 96 ? -14.886 -11.575 9.214 1.00 97.56 96 ASP A O 1
ATOM 711 N N . ILE A 1 97 ? -13.126 -11.510 7.818 1.00 98.31 97 ILE A N 1
ATOM 712 C CA . ILE A 1 97 ? -12.292 -10.695 8.710 1.00 98.31 97 ILE A CA 1
ATOM 713 C C . ILE A 1 97 ? -12.951 -9.340 8.969 1.00 98.31 97 ILE A C 1
ATOM 715 O O . ILE A 1 97 ? -13.009 -8.904 10.120 1.00 98.31 97 ILE A O 1
ATOM 719 N N . TYR A 1 98 ? -13.471 -8.678 7.933 1.00 98.31 98 TYR A N 1
ATOM 720 C CA . TYR A 1 98 ? -14.152 -7.394 8.086 1.00 98.31 98 TYR A CA 1
ATOM 721 C C . TYR A 1 98 ? -15.404 -7.505 8.965 1.00 98.31 98 TYR A C 1
ATOM 723 O O . TYR A 1 98 ? -15.617 -6.675 9.854 1.00 98.31 98 TYR A O 1
ATOM 731 N N . ASN A 1 99 ? -16.218 -8.540 8.757 1.00 98.25 99 ASN A N 1
ATOM 732 C CA . ASN A 1 99 ? -17.428 -8.770 9.540 1.00 98.25 99 ASN A CA 1
ATOM 733 C C . ASN A 1 99 ? -17.104 -9.049 11.011 1.00 98.25 99 ASN A C 1
ATOM 735 O O . ASN A 1 99 ? -17.724 -8.459 11.900 1.00 98.25 99 ASN A O 1
ATOM 739 N N . ASP A 1 100 ? -16.112 -9.895 11.280 1.00 98.38 100 ASP A N 1
ATOM 740 C CA . ASP A 1 100 ? -15.660 -10.185 12.641 1.00 98.38 100 ASP A CA 1
ATOM 741 C C . ASP A 1 100 ? -15.069 -8.943 13.315 1.00 98.38 100 ASP A C 1
ATOM 743 O O . ASP A 1 100 ? -15.376 -8.669 14.476 1.00 98.38 100 ASP A O 1
ATOM 747 N N . PHE A 1 101 ? -14.291 -8.144 12.581 1.00 98.50 101 PHE A N 1
ATOM 748 C CA . PHE A 1 101 ? -13.797 -6.852 13.051 1.00 98.50 101 PHE A CA 1
ATOM 749 C C . PHE A 1 101 ? -14.946 -5.906 13.420 1.00 98.50 101 PHE A C 1
ATOM 751 O O . PHE A 1 101 ? -14.945 -5.337 14.511 1.00 98.50 101 PHE A O 1
ATOM 758 N N . CYS A 1 102 ? -15.963 -5.773 12.565 1.00 98.25 102 CYS A N 1
ATOM 759 C CA . CYS A 1 102 ? -17.124 -4.925 12.836 1.00 98.25 102 CYS A CA 1
ATOM 760 C C . CYS A 1 102 ? -17.893 -5.373 14.083 1.00 98.25 102 CYS A C 1
ATOM 762 O O . CYS A 1 102 ? -18.252 -4.535 14.918 1.00 98.25 102 CYS A O 1
ATOM 764 N N . ARG A 1 103 ? -18.129 -6.683 14.234 1.00 98.31 103 ARG A N 1
ATOM 765 C CA . ARG A 1 103 ? -18.780 -7.240 15.430 1.00 98.31 103 ARG A CA 1
ATOM 766 C C . ARG A 1 103 ? -17.944 -6.973 16.677 1.00 98.31 103 ARG A C 1
ATOM 768 O O . ARG A 1 103 ? -18.495 -6.533 17.682 1.00 98.31 103 ARG A O 1
ATOM 775 N N . LEU A 1 104 ? -16.626 -7.164 16.602 1.00 98.19 104 LEU A N 1
ATOM 776 C CA . LEU A 1 104 ? -15.730 -6.922 17.728 1.00 98.19 104 LEU A CA 1
ATOM 777 C C . LEU A 1 104 ? -15.733 -5.449 18.148 1.00 98.19 104 LEU A C 1
ATOM 779 O O . LEU A 1 104 ? -15.904 -5.158 19.324 1.00 98.19 104 LEU A O 1
ATOM 783 N N . VAL A 1 105 ? -15.615 -4.512 17.204 1.00 97.81 105 VAL A N 1
ATOM 784 C CA . VAL A 1 105 ? -15.687 -3.070 17.502 1.00 97.81 105 VAL A CA 1
ATOM 785 C C . VAL A 1 105 ? -17.029 -2.707 18.133 1.00 97.81 105 VAL A C 1
ATOM 787 O O . VAL A 1 105 ? -17.068 -1.915 19.069 1.00 97.81 105 VAL A O 1
ATOM 790 N N . THR A 1 106 ? -18.126 -3.285 17.647 1.00 96.81 106 THR A N 1
ATOM 791 C CA . THR A 1 106 ? -19.470 -2.998 18.168 1.00 96.81 106 THR A CA 1
ATOM 792 C C . THR A 1 106 ? -19.633 -3.491 19.604 1.00 96.81 106 THR A C 1
ATOM 794 O O . THR A 1 106 ? -20.109 -2.740 20.455 1.00 96.81 106 THR A O 1
ATOM 797 N N . ASN A 1 107 ? -19.203 -4.721 19.880 1.00 97.25 107 ASN A N 1
ATOM 798 C CA . ASN A 1 107 ? -19.421 -5.378 21.168 1.00 97.25 107 ASN A CA 1
ATOM 799 C C . ASN A 1 107 ? -18.398 -4.951 22.228 1.00 97.25 107 ASN A C 1
ATOM 801 O O . ASN A 1 107 ? -18.741 -4.796 23.394 1.00 97.25 107 ASN A O 1
ATOM 805 N N . GLU A 1 108 ? -17.153 -4.711 21.817 1.00 97.00 108 GLU A N 1
ATOM 806 C CA . GLU A 1 108 ? -16.010 -4.545 22.719 1.00 97.00 108 GLU A CA 1
ATOM 807 C C . GLU A 1 108 ? -15.402 -3.136 22.679 1.00 97.00 108 GLU A C 1
ATOM 809 O O . GLU A 1 108 ? -14.308 -2.925 23.207 1.00 97.00 108 GLU A O 1
ATOM 814 N N . TRP A 1 109 ? -16.098 -2.149 22.094 1.00 96.69 109 TRP A N 1
ATOM 815 C CA . TRP A 1 109 ? -15.621 -0.760 21.986 1.00 96.69 109 TRP A CA 1
ATOM 816 C C . TRP A 1 109 ? -15.043 -0.231 23.300 1.00 96.69 109 TRP A C 1
ATOM 818 O O . TRP A 1 109 ? -13.949 0.324 23.311 1.00 96.69 109 TRP A O 1
ATOM 828 N N . ASN A 1 110 ? -15.752 -0.431 24.414 1.00 97.00 110 ASN A N 1
ATOM 829 C CA . ASN A 1 110 ? -15.362 0.118 25.713 1.00 97.00 110 ASN A CA 1
ATOM 830 C C . ASN A 1 110 ? -13.976 -0.363 26.169 1.00 97.00 110 ASN A C 1
ATOM 832 O O . ASN A 1 110 ? -13.268 0.391 26.831 1.00 97.00 110 ASN A O 1
ATOM 836 N N . SER A 1 111 ? -13.568 -1.576 25.781 1.00 96.50 111 SER A N 1
ATOM 837 C CA . SER A 1 111 ? -12.264 -2.142 26.151 1.00 96.50 111 SER A CA 1
ATOM 838 C C . SER A 1 111 ? -11.082 -1.498 25.414 1.00 96.50 111 SER A C 1
ATOM 840 O O . SER A 1 111 ? -9.963 -1.540 25.915 1.00 96.50 111 SER A O 1
ATOM 842 N N . ILE A 1 112 ? -11.316 -0.877 24.251 1.00 96.94 112 ILE A N 1
ATOM 843 C CA . ILE A 1 112 ? -10.279 -0.220 23.435 1.00 96.94 112 ILE A CA 1
ATOM 844 C C . ILE A 1 112 ? -10.474 1.300 23.318 1.00 96.94 112 ILE A C 1
ATOM 846 O O . ILE A 1 112 ? -9.592 2.006 22.832 1.00 96.94 112 ILE A O 1
ATOM 850 N N . ALA A 1 113 ? -11.609 1.824 23.788 1.00 96.88 113 ALA A N 1
ATOM 851 C CA . ALA A 1 113 ? -12.020 3.214 23.614 1.00 96.88 113 ALA A CA 1
ATOM 852 C C . ALA A 1 113 ? -10.985 4.220 24.129 1.00 96.88 113 ALA A C 1
ATOM 854 O O . ALA A 1 113 ? -10.781 5.242 23.485 1.00 96.88 113 ALA A O 1
ATOM 855 N N . ILE A 1 114 ? -10.313 3.933 25.250 1.00 96.06 114 ILE A N 1
ATOM 856 C CA . ILE A 1 114 ? -9.303 4.833 25.835 1.00 96.06 114 ILE A CA 1
ATOM 857 C C . ILE A 1 114 ? -8.149 5.088 24.857 1.00 96.06 114 ILE A C 1
ATOM 859 O O . ILE A 1 114 ? -7.672 6.216 24.761 1.00 96.06 114 ILE A O 1
ATOM 863 N N . LEU A 1 115 ? -7.728 4.060 24.115 1.00 96.19 115 LEU A N 1
ATOM 864 C CA . LEU A 1 115 ? -6.672 4.169 23.109 1.00 96.19 115 LEU A CA 1
ATOM 865 C C . LEU A 1 115 ? -7.228 4.739 21.798 1.00 96.19 115 LEU A C 1
ATOM 867 O O . LEU A 1 115 ? -6.690 5.692 21.242 1.00 96.19 115 LEU A O 1
ATOM 871 N N . ALA A 1 116 ? -8.352 4.198 21.323 1.00 95.75 116 ALA A N 1
ATOM 872 C CA . ALA A 1 116 ? -8.946 4.594 20.046 1.00 95.75 116 ALA A CA 1
ATOM 873 C C . ALA A 1 116 ? -9.438 6.047 20.028 1.00 95.75 116 ALA A C 1
ATOM 875 O O . ALA A 1 116 ? -9.377 6.709 18.991 1.00 95.75 116 ALA A O 1
ATOM 876 N N . ALA A 1 117 ? -9.877 6.580 21.168 1.00 94.62 117 ALA A N 1
ATOM 877 C CA . ALA A 1 117 ? -10.353 7.954 21.268 1.00 94.62 117 ALA A CA 1
ATOM 878 C C . ALA A 1 117 ? -9.249 9.012 21.091 1.00 94.62 117 ALA A C 1
ATOM 880 O O . ALA A 1 117 ? -9.563 10.185 20.905 1.00 94.62 117 ALA A O 1
ATOM 881 N N . GLN A 1 118 ? -7.978 8.610 21.125 1.00 92.88 118 GLN A N 1
ATOM 882 C CA . GLN A 1 118 ? -6.834 9.498 20.905 1.00 92.88 118 GLN A CA 1
ATOM 883 C C . GLN A 1 118 ? -6.491 9.650 19.418 1.00 92.88 118 GLN A C 1
ATOM 885 O O . GLN A 1 118 ? -5.675 10.487 19.051 1.00 92.88 118 GLN A O 1
ATOM 890 N N . HIS A 1 119 ? -7.100 8.845 18.544 1.00 93.81 119 HIS A N 1
ATOM 891 C CA . HIS A 1 119 ? -6.788 8.860 17.123 1.00 93.81 119 HIS A CA 1
ATOM 892 C C . HIS A 1 119 ? -7.455 10.048 16.398 1.00 93.81 119 HIS A C 1
ATOM 894 O O . HIS A 1 119 ? -8.629 10.331 16.671 1.00 93.81 119 HIS A O 1
ATOM 900 N N . PRO A 1 120 ? -6.807 10.676 15.391 1.00 91.31 120 PRO A N 1
ATOM 901 C CA . PRO A 1 120 ? -7.396 11.765 14.607 1.00 91.31 120 PRO A CA 1
ATOM 902 C C . PRO A 1 120 ? -8.787 11.460 14.033 1.00 91.31 120 PRO A C 1
ATOM 904 O O . PRO A 1 120 ? -9.660 12.320 14.051 1.00 91.31 120 PRO A O 1
ATOM 907 N N . TYR A 1 121 ? -9.049 10.228 13.577 1.00 91.88 121 TYR A N 1
ATOM 908 C CA . TYR A 1 121 ? -10.392 9.833 13.106 1.00 91.88 121 TYR A CA 1
ATOM 909 C C . TYR A 1 121 ? -11.488 9.900 14.173 1.00 91.88 121 TYR A C 1
ATOM 911 O O . TYR A 1 121 ? -12.665 9.970 13.825 1.00 91.88 121 TYR A O 1
ATOM 919 N N . TRP A 1 122 ? -11.126 9.849 15.453 1.00 93.44 122 TRP A N 1
ATOM 920 C CA . TRP A 1 122 ? -12.065 10.049 16.545 1.00 93.44 122 TRP A CA 1
ATOM 921 C C . TRP A 1 122 ? -12.135 11.510 16.984 1.00 93.44 122 TRP A C 1
ATOM 923 O O . TRP A 1 122 ? -13.231 12.010 17.242 1.00 93.44 122 TRP A O 1
ATOM 933 N N . ILE A 1 123 ? -10.987 12.184 17.078 1.00 91.12 123 ILE A N 1
ATOM 934 C CA . ILE A 1 123 ? -10.888 13.579 17.527 1.00 91.12 123 ILE A CA 1
ATOM 935 C C . ILE A 1 123 ? -11.567 14.516 16.522 1.00 91.12 123 ILE A C 1
ATOM 937 O O . ILE A 1 123 ? -12.394 15.336 16.907 1.00 91.12 123 ILE A O 1
ATOM 941 N N . ASN A 1 124 ? -11.277 14.335 15.233 1.00 88.31 124 ASN A N 1
ATOM 942 C CA . ASN A 1 124 ? -11.716 15.214 14.148 1.00 88.31 124 ASN A CA 1
ATOM 943 C C . ASN A 1 124 ? -13.034 14.772 13.487 1.00 88.31 124 ASN A C 1
ATOM 945 O O . ASN A 1 124 ? -13.356 15.258 12.402 1.00 88.31 124 ASN A O 1
ATOM 949 N N . LYS A 1 125 ? -13.781 13.833 14.089 1.00 87.06 125 LYS A N 1
ATOM 950 C CA . LYS A 1 125 ? -15.084 13.411 13.552 1.00 87.06 125 LYS A CA 1
ATOM 951 C C . LYS A 1 125 ? -16.073 14.579 13.566 1.00 87.06 125 LYS A C 1
ATOM 953 O O . LYS A 1 125 ? -16.116 15.348 14.529 1.00 87.06 125 LYS A O 1
ATOM 958 N N . SER A 1 126 ? -16.868 14.700 12.512 1.00 80.75 126 SER A N 1
ATOM 959 C CA . SER A 1 126 ? -17.953 15.678 12.455 1.00 80.75 126 SER A CA 1
ATOM 960 C C . SER A 1 126 ? -19.147 15.215 13.302 1.00 80.75 126 SER A C 1
ATOM 962 O O . SER A 1 126 ? -19.257 14.036 13.639 1.00 80.75 126 SER A O 1
ATOM 964 N N . GLN A 1 127 ? -20.046 16.133 13.673 1.00 77.25 127 GLN A N 1
ATOM 965 C CA . GLN A 1 127 ? -21.280 15.762 14.384 1.00 77.25 127 GLN A CA 1
ATOM 966 C C . GLN A 1 127 ? -22.235 14.930 13.512 1.00 77.25 127 GLN A C 1
ATOM 968 O O . GLN A 1 127 ? -23.037 14.176 14.056 1.00 77.25 127 GLN A O 1
ATOM 973 N N . ASP A 1 128 ? -22.108 15.042 12.188 1.00 80.00 128 ASP A N 1
ATOM 974 C CA . ASP A 1 128 ? -22.916 14.320 11.205 1.00 80.00 128 ASP A CA 1
ATOM 975 C C . ASP A 1 128 ? -22.303 12.960 10.820 1.00 80.00 128 ASP A C 1
ATOM 977 O O . ASP A 1 128 ? -22.917 12.186 10.083 1.00 80.00 128 ASP A O 1
ATOM 981 N N . ASP A 1 129 ? -21.089 12.655 11.296 1.00 81.81 129 ASP A N 1
ATOM 982 C CA . ASP A 1 129 ? -20.431 11.385 11.005 1.00 81.81 129 ASP A CA 1
ATOM 983 C C . ASP A 1 129 ? -21.161 10.233 11.705 1.00 81.81 129 ASP A C 1
ATOM 985 O O . ASP A 1 129 ? -21.494 10.294 12.892 1.00 81.81 129 ASP A O 1
ATOM 989 N N . ASP A 1 130 ? -21.334 9.121 10.989 1.00 89.69 130 ASP A N 1
ATOM 990 C CA . ASP A 1 130 ? -21.813 7.888 11.599 1.00 89.69 130 ASP A CA 1
ATOM 991 C C . ASP A 1 130 ? -20.809 7.408 12.661 1.00 89.69 130 ASP A C 1
ATOM 993 O O . ASP A 1 130 ? -19.678 7.003 12.365 1.00 89.69 130 ASP A O 1
ATOM 997 N N . LEU A 1 131 ? -21.248 7.427 13.921 1.00 92.00 131 LEU A N 1
ATOM 998 C CA . LEU A 1 131 ? -20.428 7.084 15.074 1.00 92.00 131 LEU A CA 1
ATOM 999 C C . LEU A 1 131 ? -19.789 5.697 14.940 1.00 92.00 131 LEU A C 1
ATOM 1001 O O . LEU A 1 131 ? -18.649 5.515 15.378 1.00 92.00 131 LEU A O 1
ATOM 1005 N N . ILE A 1 132 ? -20.480 4.714 14.342 1.00 93.81 132 ILE A N 1
ATOM 1006 C CA . ILE A 1 132 ? -19.902 3.373 14.175 1.00 93.81 132 ILE A C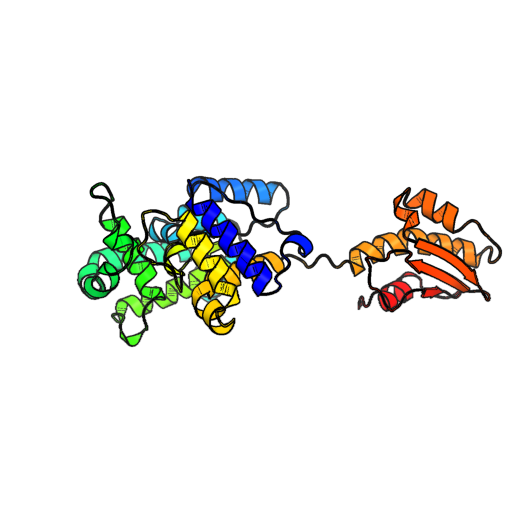A 1
ATOM 1007 C C . ILE A 1 132 ? -18.752 3.385 13.166 1.00 93.81 132 ILE A C 1
ATOM 1009 O O . ILE A 1 132 ? -17.756 2.686 13.361 1.00 93.81 132 ILE A O 1
ATOM 1013 N N . VAL A 1 133 ? -18.834 4.219 12.127 1.00 93.88 133 VAL A N 1
ATOM 1014 C CA . VAL A 1 133 ? -17.758 4.403 11.148 1.00 93.88 133 VAL A CA 1
ATOM 1015 C C . VAL A 1 133 ? -16.534 5.009 11.831 1.00 93.88 133 VAL A C 1
ATOM 1017 O O . VAL A 1 133 ? -15.436 4.463 11.696 1.00 93.88 133 VAL A O 1
ATOM 1020 N N . SER A 1 134 ? -16.706 6.064 12.633 1.00 94.88 134 SER A N 1
ATOM 1021 C CA . SER A 1 134 ? -15.597 6.674 13.380 1.00 94.88 134 SER A CA 1
ATOM 1022 C C . SER A 1 134 ? -14.950 5.691 14.360 1.00 94.88 134 SER A C 1
ATOM 1024 O O . SER A 1 134 ? -13.722 5.635 14.431 1.00 94.88 134 SER A O 1
ATOM 1026 N N . LYS A 1 135 ? -15.748 4.869 15.065 1.00 96.94 135 LYS A N 1
ATOM 1027 C CA . LYS A 1 135 ? -15.230 3.797 15.936 1.00 96.94 135 LYS A CA 1
ATOM 1028 C C . LYS A 1 135 ? -14.377 2.806 15.152 1.00 96.94 135 LYS A C 1
ATOM 1030 O O . LYS A 1 135 ? -13.240 2.559 15.535 1.00 96.94 135 LYS A O 1
ATOM 1035 N N . ARG A 1 136 ? -14.887 2.278 14.033 1.00 97.56 136 ARG A N 1
ATOM 1036 C CA . ARG A 1 136 ? -14.159 1.306 13.198 1.00 97.56 136 ARG A CA 1
ATOM 1037 C C . ARG A 1 136 ? -12.839 1.868 12.687 1.00 97.56 136 ARG A C 1
ATOM 1039 O O . ARG A 1 136 ? -11.808 1.222 12.850 1.00 97.56 136 ARG A O 1
ATOM 1046 N N . ARG A 1 137 ? -12.846 3.075 12.119 1.00 96.44 137 ARG A N 1
ATOM 1047 C CA . ARG A 1 137 ? -11.625 3.720 11.613 1.00 96.44 137 ARG A CA 1
ATOM 1048 C C . ARG A 1 137 ? -10.595 3.934 12.718 1.00 96.44 137 ARG A C 1
ATOM 1050 O O . ARG A 1 137 ? -9.434 3.578 12.539 1.00 96.44 137 ARG A O 1
ATOM 1057 N N . ALA A 1 138 ? -11.020 4.489 13.853 1.00 97.12 138 ALA A N 1
ATOM 1058 C CA . ALA A 1 138 ? -10.139 4.733 14.988 1.00 97.12 138 ALA A CA 1
ATOM 1059 C C . ALA A 1 138 ? -9.565 3.423 15.541 1.00 97.12 138 ALA A C 1
ATOM 1061 O O . ALA A 1 138 ? -8.351 3.301 15.663 1.00 97.12 138 ALA A O 1
ATOM 1062 N N . THR A 1 139 ? -10.411 2.414 15.779 1.00 98.19 139 THR A N 1
ATOM 1063 C CA . THR A 1 139 ? -9.960 1.109 16.268 1.00 98.19 139 THR A CA 1
ATOM 1064 C C . THR A 1 139 ? -8.987 0.449 15.303 1.00 98.19 139 THR A C 1
ATOM 1066 O O . THR A 1 139 ? -7.946 -0.008 15.757 1.00 98.19 139 THR A O 1
ATOM 1069 N N . PHE A 1 140 ? -9.275 0.425 13.996 1.00 98.50 140 PHE A N 1
ATOM 1070 C CA . PHE A 1 140 ? -8.362 -0.150 13.003 1.00 98.50 140 PHE A CA 1
ATOM 1071 C C . PHE A 1 140 ? -6.967 0.470 13.118 1.00 98.50 140 PHE A C 1
ATOM 1073 O O . PHE A 1 140 ? -5.990 -0.259 13.250 1.00 98.50 140 PHE A O 1
ATOM 1080 N N . CYS A 1 141 ? -6.880 1.802 13.160 1.00 97.88 141 CYS A N 1
ATOM 1081 C CA . CYS A 1 141 ? -5.595 2.490 13.253 1.00 97.88 141 CYS A CA 1
ATOM 1082 C C . CYS A 1 141 ? -4.892 2.207 14.587 1.00 97.88 141 CYS A C 1
ATOM 1084 O O . CYS A 1 141 ? -3.690 1.956 14.606 1.00 97.88 141 CYS A O 1
ATOM 1086 N N . THR A 1 142 ? -5.633 2.168 15.700 1.00 97.81 142 THR A N 1
ATOM 1087 C CA . THR A 1 142 ? -5.103 1.802 17.025 1.00 97.81 142 THR A CA 1
ATOM 1088 C C . THR A 1 142 ? -4.435 0.433 17.030 1.00 97.81 142 THR A C 1
ATOM 1090 O O . THR A 1 142 ? -3.386 0.283 17.654 1.00 97.81 142 THR A O 1
ATOM 1093 N N . LEU A 1 143 ? -4.979 -0.550 16.300 1.00 98.06 143 LEU A N 1
ATOM 1094 C CA . LEU A 1 143 ? -4.358 -1.875 16.207 1.00 98.06 143 LEU A CA 1
ATOM 1095 C C . LEU A 1 143 ? -2.943 -1.813 15.629 1.00 98.06 143 LEU A C 1
ATOM 1097 O O . LEU A 1 143 ? -2.114 -2.634 16.003 1.00 98.06 143 LEU A O 1
ATOM 1101 N N . PHE A 1 144 ? -2.645 -0.861 14.746 1.00 97.12 144 PHE A N 1
ATOM 1102 C CA . PHE A 1 144 ? -1.359 -0.780 14.048 1.00 97.12 144 PHE A CA 1
ATOM 1103 C C . PHE A 1 144 ? -0.432 0.331 14.547 1.00 97.12 144 PHE A C 1
ATOM 1105 O O . PHE A 1 144 ? 0.732 0.356 14.155 1.00 97.12 144 PHE A O 1
ATOM 1112 N N . THR A 1 145 ? -0.912 1.226 15.410 1.00 94.69 145 THR A N 1
ATOM 1113 C CA . THR A 1 145 ? -0.100 2.297 16.011 1.00 94.69 145 THR A CA 1
ATOM 1114 C C . THR A 1 145 ? 0.371 1.985 17.426 1.00 94.69 145 THR A C 1
ATOM 1116 O O . THR A 1 145 ? 1.316 2.614 17.888 1.00 94.69 145 THR A O 1
ATOM 1119 N N . HIS A 1 146 ? -0.260 1.027 18.109 1.00 94.62 146 HIS A N 1
ATOM 1120 C CA . HIS A 1 146 ? 0.081 0.661 19.482 1.00 94.62 146 HIS A CA 1
ATOM 1121 C C . HIS A 1 146 ? 0.785 -0.696 19.557 1.00 94.62 146 HIS A C 1
ATOM 1123 O O . HIS A 1 146 ? 0.545 -1.599 18.745 1.00 94.62 146 HIS A O 1
ATOM 1129 N N . GLU A 1 147 ? 1.637 -0.833 20.572 1.00 93.75 147 GLU A N 1
ATOM 1130 C CA . GLU A 1 147 ? 2.295 -2.090 20.912 1.00 93.75 147 GLU A CA 1
ATOM 1131 C C . GLU A 1 147 ? 1.280 -3.155 21.344 1.00 93.75 147 GLU A C 1
ATOM 1133 O O . GLU A 1 147 ? 0.257 -2.856 21.966 1.00 93.75 147 GLU A O 1
ATOM 1138 N N . ASP A 1 148 ? 1.581 -4.420 21.044 1.00 95.00 148 ASP A N 1
ATOM 1139 C CA . ASP A 1 148 ? 0.677 -5.540 21.310 1.00 95.00 148 ASP A CA 1
ATOM 1140 C C . ASP A 1 148 ? 0.330 -5.679 22.801 1.00 95.00 148 ASP A C 1
ATOM 1142 O O . ASP A 1 148 ? -0.795 -6.053 23.124 1.00 95.00 148 ASP A O 1
ATOM 1146 N N . GLN A 1 149 ? 1.243 -5.338 23.722 1.00 94.06 149 GLN A N 1
ATOM 1147 C CA . GLN A 1 149 ? 0.986 -5.446 25.166 1.00 94.06 149 GLN A CA 1
ATOM 1148 C C . GLN A 1 149 ? -0.107 -4.485 25.658 1.00 94.06 149 GLN A C 1
ATOM 1150 O O . GLN A 1 149 ? -0.698 -4.725 26.710 1.00 94.06 149 GLN A O 1
ATOM 1155 N N . LEU A 1 150 ? -0.367 -3.400 24.923 1.00 94.19 150 LEU A N 1
ATOM 1156 C CA . LEU A 1 150 ? -1.378 -2.403 25.279 1.00 94.19 150 LEU A CA 1
ATOM 1157 C C . LEU A 1 150 ? -2.769 -2.764 24.740 1.00 94.19 150 LEU A C 1
ATOM 1159 O O . LEU A 1 150 ? -3.764 -2.169 25.153 1.00 94.19 150 LEU A O 1
ATOM 1163 N N . LEU A 1 151 ? -2.855 -3.717 23.809 1.00 95.75 151 LEU A N 1
ATOM 1164 C CA . LEU A 1 151 ? -4.103 -4.088 23.153 1.00 95.75 151 LEU A CA 1
ATOM 1165 C C . LEU A 1 151 ? -4.819 -5.207 23.923 1.00 95.75 151 LEU A C 1
ATOM 1167 O O . LEU A 1 151 ? -4.185 -6.180 24.335 1.00 95.75 151 LEU A O 1
ATOM 1171 N N . PRO A 1 152 ? -6.157 -5.152 24.064 1.00 94.50 152 PRO A N 1
ATOM 1172 C CA . PRO A 1 152 ? -6.894 -6.263 24.655 1.00 94.50 152 PRO A CA 1
ATOM 1173 C C . PRO A 1 152 ? -6.743 -7.545 23.819 1.00 94.50 152 PRO A C 1
ATOM 1175 O O . PRO A 1 152 ? -6.711 -7.503 22.588 1.00 94.50 152 PRO A O 1
ATOM 1178 N N . GLN A 1 153 ? -6.725 -8.709 24.475 1.00 91.56 153 GLN A N 1
ATOM 1179 C CA . GLN A 1 153 ? -6.409 -10.001 23.842 1.00 91.56 153 GLN A CA 1
ATOM 1180 C C . GLN A 1 153 ? -7.266 -10.325 22.603 1.00 91.56 153 GLN A C 1
ATOM 1182 O O . GLN A 1 153 ? -6.764 -10.814 21.590 1.00 91.56 153 GLN A O 1
ATOM 1187 N N . GLN A 1 154 ? -8.563 -10.028 22.656 1.00 92.31 154 GLN A N 1
ATOM 1188 C CA . GLN A 1 154 ? -9.489 -10.191 21.528 1.00 92.31 154 GLN A CA 1
ATOM 1189 C C . GLN A 1 154 ? -9.106 -9.352 20.300 1.00 92.31 154 GLN A C 1
ATOM 1191 O O . GLN A 1 154 ? -9.235 -9.812 19.163 1.00 92.31 154 GLN A O 1
ATOM 1196 N N . PHE A 1 155 ? -8.559 -8.154 20.520 1.00 97.50 155 PHE A N 1
ATOM 1197 C CA . PHE A 1 155 ? -8.088 -7.275 19.457 1.00 97.50 155 PHE A CA 1
ATOM 1198 C C . PHE A 1 155 ? -6.755 -7.739 18.856 1.00 97.50 155 PHE A C 1
ATOM 1200 O O . PHE A 1 155 ? -6.518 -7.527 17.669 1.00 97.50 155 PHE A O 1
ATOM 1207 N N . LEU A 1 156 ? -5.918 -8.452 19.616 1.00 97.12 156 LEU A N 1
ATOM 1208 C CA . LEU A 1 156 ? -4.702 -9.075 19.077 1.00 97.12 156 LEU A CA 1
ATOM 1209 C C . LEU A 1 156 ? -5.019 -10.162 18.046 1.00 97.12 156 LEU A C 1
ATOM 1211 O O . LEU A 1 156 ? -4.352 -10.255 17.014 1.00 97.12 156 LEU A O 1
ATOM 1215 N N . SER A 1 157 ? -6.060 -10.962 18.291 1.00 95.44 157 SER A N 1
ATOM 1216 C CA . SER A 1 157 ? -6.501 -11.987 17.339 1.00 95.44 157 SER A CA 1
ATOM 1217 C C . SER A 1 157 ? -6.958 -11.368 16.013 1.00 95.44 157 SER A C 1
ATOM 1219 O O . SER A 1 157 ? -6.478 -11.764 14.946 1.00 95.44 157 SER A O 1
ATOM 1221 N N . ILE A 1 158 ? -7.816 -10.338 16.062 1.00 97.94 158 ILE A N 1
ATOM 1222 C CA . ILE A 1 158 ? -8.270 -9.674 14.832 1.00 97.94 158 ILE A CA 1
ATOM 1223 C C . ILE A 1 158 ? -7.136 -8.905 14.145 1.00 97.94 158 ILE A C 1
ATOM 1225 O O . ILE A 1 158 ? -7.063 -8.931 12.920 1.00 97.94 158 ILE A O 1
ATOM 1229 N N . LYS A 1 159 ? -6.207 -8.298 14.901 1.00 98.31 159 LYS A N 1
ATOM 1230 C CA . LYS A 1 159 ? -5.012 -7.635 14.353 1.00 98.31 159 LYS A CA 1
ATOM 1231 C C . LYS A 1 159 ? -4.196 -8.600 13.501 1.00 98.31 159 LYS A C 1
ATOM 1233 O O . LYS A 1 159 ? -3.865 -8.262 12.373 1.00 98.31 159 LYS A O 1
ATOM 1238 N N . ARG A 1 160 ? -3.916 -9.815 13.985 1.00 97.25 160 ARG A N 1
ATOM 1239 C CA . ARG A 1 160 ? -3.157 -10.827 13.220 1.00 97.25 160 ARG A CA 1
ATOM 1240 C C . ARG A 1 160 ? -3.846 -11.200 11.909 1.00 97.25 160 ARG A C 1
ATOM 1242 O O . ARG A 1 160 ? -3.187 -11.268 10.876 1.00 97.25 160 ARG A O 1
ATOM 1249 N N . ARG A 1 161 ? -5.168 -11.393 11.944 1.00 97.44 161 ARG A N 1
ATOM 1250 C CA . ARG A 1 161 ? -5.971 -11.692 10.748 1.00 97.44 161 ARG A CA 1
ATOM 1251 C C . ARG A 1 161 ? -5.962 -10.526 9.758 1.00 97.44 161 ARG A C 1
ATOM 1253 O O . ARG A 1 161 ? -5.719 -10.740 8.576 1.00 97.44 161 ARG A O 1
ATOM 1260 N N . LEU A 1 162 ? -6.148 -9.298 10.243 1.00 98.31 162 LEU A N 1
ATOM 1261 C CA . LEU A 1 162 ? -6.040 -8.087 9.427 1.00 98.31 162 LEU A CA 1
ATOM 1262 C C . LEU A 1 162 ? -4.641 -7.944 8.819 1.00 98.31 162 LEU A C 1
ATOM 1264 O O . LEU A 1 162 ? -4.542 -7.651 7.638 1.00 98.31 162 LEU A O 1
ATOM 1268 N N . THR A 1 163 ? -3.566 -8.209 9.566 1.00 98.12 163 THR A N 1
ATOM 1269 C CA . THR A 1 163 ? -2.193 -8.198 9.033 1.00 98.12 163 THR A CA 1
ATOM 1270 C C . THR A 1 163 ? -2.019 -9.203 7.898 1.00 98.12 163 THR A C 1
ATOM 1272 O O . THR A 1 163 ? -1.444 -8.856 6.869 1.00 98.12 163 THR A O 1
ATOM 1275 N N . ALA A 1 164 ? -2.524 -10.431 8.056 1.00 97.94 164 ALA A N 1
ATOM 1276 C CA . ALA A 1 164 ? -2.465 -11.443 7.001 1.00 97.94 164 ALA A CA 1
ATOM 1277 C C . ALA A 1 164 ? -3.203 -10.976 5.737 1.00 97.94 164 ALA A C 1
ATOM 1279 O O . ALA A 1 164 ? -2.635 -11.018 4.647 1.00 97.94 164 ALA A O 1
ATOM 1280 N N . LEU A 1 165 ? -4.416 -10.439 5.896 1.00 98.12 165 LEU A N 1
ATOM 1281 C CA . LEU A 1 165 ? -5.182 -9.863 4.792 1.00 98.12 165 LEU A CA 1
ATOM 1282 C C . LEU A 1 165 ? -4.436 -8.701 4.122 1.00 98.12 165 LEU A C 1
ATOM 1284 O O . LEU A 1 165 ? -4.299 -8.690 2.904 1.00 98.12 165 LEU A O 1
ATOM 1288 N N . LEU A 1 166 ? -3.917 -7.746 4.898 1.00 98.25 166 LEU A N 1
ATOM 1289 C CA . LEU A 1 166 ? -3.161 -6.607 4.372 1.00 98.25 166 LEU A CA 1
ATOM 1290 C C . LEU A 1 166 ? -1.942 -7.067 3.565 1.00 98.25 166 LEU A C 1
ATOM 1292 O O . LEU A 1 166 ? -1.690 -6.514 2.504 1.00 98.25 166 LEU A O 1
ATOM 1296 N N . ASN A 1 167 ? -1.234 -8.112 3.996 1.00 97.44 167 ASN A N 1
ATOM 1297 C CA . ASN A 1 167 ? -0.110 -8.657 3.232 1.00 97.44 167 ASN A CA 1
ATOM 1298 C C . ASN A 1 167 ? -0.546 -9.246 1.875 1.00 97.44 167 ASN A C 1
ATOM 1300 O O . ASN A 1 167 ? 0.176 -9.096 0.891 1.00 97.44 167 ASN A O 1
ATOM 1304 N N . ILE A 1 168 ? -1.713 -9.899 1.802 1.00 96.62 168 ILE A N 1
ATOM 1305 C CA . ILE A 1 168 ? -2.284 -10.386 0.531 1.00 96.62 168 ILE A CA 1
ATOM 1306 C C . ILE A 1 168 ? -2.681 -9.205 -0.365 1.00 96.62 168 ILE A C 1
ATOM 1308 O O . ILE A 1 168 ? -2.412 -9.224 -1.567 1.00 96.62 168 ILE A O 1
ATOM 1312 N N . LEU A 1 169 ? -3.271 -8.154 0.213 1.00 96.88 169 LEU A N 1
ATOM 1313 C CA . LEU A 1 169 ? -3.641 -6.942 -0.524 1.00 96.88 169 LEU A CA 1
ATOM 1314 C C . LEU A 1 169 ? -2.418 -6.232 -1.103 1.00 96.88 169 LEU A C 1
ATOM 1316 O O . LEU A 1 169 ? -2.427 -5.912 -2.288 1.00 96.88 169 LEU A O 1
ATOM 1320 N N . GLU A 1 170 ? -1.352 -6.065 -0.318 1.00 96.25 170 GLU A N 1
ATOM 1321 C CA . GLU A 1 170 ? -0.101 -5.444 -0.773 1.00 96.25 170 GLU A CA 1
ATOM 1322 C C . GLU A 1 170 ? 0.495 -6.219 -1.958 1.00 96.25 170 GLU A C 1
ATOM 1324 O O . GLU A 1 170 ? 0.868 -5.628 -2.968 1.00 96.25 170 GLU A O 1
ATOM 1329 N N . LYS A 1 171 ? 0.490 -7.556 -1.892 1.00 92.12 171 LYS A N 1
ATOM 1330 C CA . LYS A 1 171 ? 0.907 -8.431 -3.001 1.00 92.12 171 LYS A CA 1
ATOM 1331 C C . LYS A 1 171 ? -0.002 -8.352 -4.232 1.00 92.12 171 LYS A C 1
ATOM 1333 O O . LYS A 1 171 ? 0.444 -8.653 -5.332 1.00 92.12 171 LYS A O 1
ATOM 1338 N N . SER A 1 172 ? -1.255 -7.949 -4.044 1.00 90.88 172 SER A N 1
ATOM 1339 C CA . SER A 1 172 ? -2.251 -7.754 -5.104 1.00 90.88 172 SER A CA 1
ATOM 1340 C C . SER A 1 172 ? -2.281 -6.313 -5.637 1.00 90.88 172 SER A C 1
ATOM 1342 O O . SER A 1 172 ? -3.166 -5.969 -6.422 1.00 90.88 172 SER A O 1
ATOM 1344 N N . GLY A 1 173 ? -1.357 -5.453 -5.191 1.00 91.88 173 GLY A N 1
ATOM 1345 C CA . GLY A 1 173 ? -1.261 -4.055 -5.611 1.00 91.88 173 GLY A CA 1
ATOM 1346 C C . GLY A 1 173 ? -2.174 -3.083 -4.853 1.00 91.88 173 GLY A C 1
ATOM 1347 O O . GLY A 1 173 ? -2.374 -1.964 -5.321 1.00 91.88 173 GLY A O 1
ATOM 1348 N N . LEU A 1 174 ? -2.740 -3.459 -3.700 1.00 95.12 174 LEU A N 1
ATOM 1349 C CA . LEU A 1 174 ? -3.518 -2.559 -2.838 1.00 95.12 174 LEU A CA 1
ATOM 1350 C C . LEU A 1 174 ? -2.843 -2.363 -1.477 1.00 95.12 174 LEU A C 1
ATOM 1352 O O . LEU A 1 174 ? -2.848 -3.243 -0.621 1.00 95.12 174 LEU A O 1
ATOM 1356 N N . PHE A 1 175 ? -2.337 -1.159 -1.248 1.00 96.88 175 PHE A N 1
ATOM 1357 C CA . PHE A 1 175 ? -1.704 -0.738 -0.007 1.00 96.88 175 PHE A CA 1
ATOM 1358 C C . PHE A 1 175 ? -2.664 0.132 0.803 1.00 96.88 175 PHE A C 1
ATOM 1360 O O . PHE A 1 175 ? -3.217 1.117 0.309 1.00 96.88 175 PHE A O 1
ATOM 1367 N N . ILE A 1 176 ? -2.847 -0.229 2.072 1.00 96.81 176 ILE A N 1
ATOM 1368 C CA . ILE A 1 176 ? -3.655 0.528 3.030 1.00 96.81 176 ILE A CA 1
ATOM 1369 C C . ILE A 1 176 ? -2.717 1.208 4.026 1.00 96.81 176 ILE A C 1
ATOM 1371 O O . ILE A 1 176 ? -1.878 0.548 4.642 1.00 96.81 176 ILE A O 1
ATOM 1375 N N . LEU A 1 177 ? -2.899 2.509 4.233 1.00 97.25 177 LEU A N 1
ATOM 1376 C CA . LEU A 1 177 ? -2.252 3.259 5.302 1.00 97.25 177 LEU A CA 1
ATOM 1377 C C . LEU A 1 177 ? -2.796 2.790 6.656 1.00 97.25 177 LEU A C 1
ATOM 1379 O O . LEU A 1 177 ? -3.912 3.119 7.052 1.00 97.25 177 LEU A O 1
ATOM 1383 N N . ARG A 1 178 ? -2.005 2.002 7.383 1.00 97.31 178 ARG A N 1
ATOM 1384 C CA . ARG A 1 178 ? -2.388 1.379 8.654 1.00 97.31 178 ARG A CA 1
ATOM 1385 C C . ARG A 1 178 ? -2.561 2.381 9.797 1.00 97.31 178 ARG A C 1
ATOM 1387 O O . ARG A 1 178 ? -3.324 2.107 10.716 1.00 97.31 178 ARG A O 1
ATOM 1394 N N . LYS A 1 179 ? -1.888 3.536 9.747 1.00 95.44 179 LYS A N 1
ATOM 1395 C CA . LYS A 1 179 ? -1.969 4.592 10.774 1.00 95.44 179 LYS A CA 1
ATOM 1396 C C . LYS A 1 179 ? -3.083 5.609 10.523 1.00 95.44 179 LYS A C 1
ATOM 1398 O O . LYS A 1 179 ? -3.235 6.515 11.325 1.00 95.44 1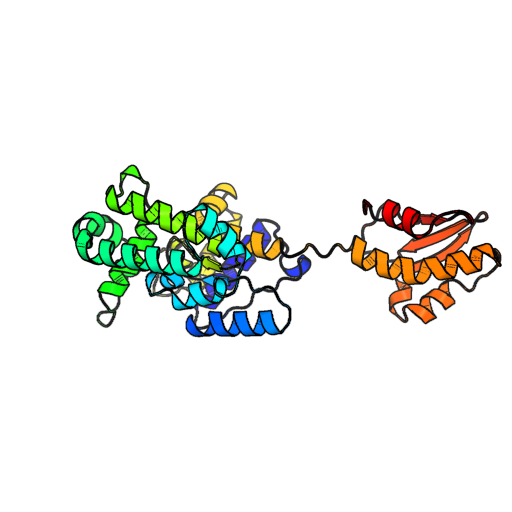79 LYS A O 1
ATOM 1403 N N . GLY A 1 180 ? -3.846 5.486 9.436 1.00 94.12 180 GLY A N 1
ATOM 1404 C CA . GLY A 1 180 ? -4.954 6.389 9.135 1.00 94.12 180 GLY A CA 1
ATOM 1405 C C . GLY A 1 180 ? -4.823 7.058 7.777 1.00 94.12 180 GLY A C 1
ATOM 1406 O O . GLY A 1 180 ? -4.816 6.374 6.756 1.00 94.12 180 GLY A O 1
ATOM 1407 N N . SER A 1 181 ? -4.773 8.388 7.762 1.00 92.50 181 SER A N 1
ATOM 1408 C CA . SER A 1 181 ? -4.446 9.154 6.556 1.00 92.50 181 SER A CA 1
ATOM 1409 C C . SER A 1 181 ? -2.970 9.538 6.545 1.00 92.50 181 SER A C 1
ATOM 1411 O O . SER A 1 181 ? -2.264 9.312 7.526 1.00 92.50 181 SER A O 1
ATOM 1413 N N . ILE A 1 182 ? -2.486 10.107 5.439 1.00 92.56 182 ILE A N 1
ATOM 1414 C CA . ILE A 1 182 ? -1.061 10.436 5.283 1.00 92.56 182 ILE A CA 1
ATOM 1415 C C . ILE A 1 182 ? -0.527 11.357 6.388 1.00 92.56 182 ILE A C 1
ATOM 1417 O O . ILE A 1 182 ? 0.606 11.196 6.822 1.00 92.56 182 ILE A O 1
ATOM 1421 N N . GLU A 1 183 ? -1.361 12.254 6.915 1.00 91.19 183 GLU A N 1
ATOM 1422 C CA . GLU A 1 183 ? -0.995 13.160 8.008 1.00 91.19 183 GLU A CA 1
ATOM 1423 C C . GLU A 1 183 ? -0.663 12.410 9.311 1.00 91.19 183 GLU A C 1
ATOM 1425 O O . GLU A 1 183 ? 0.150 12.870 10.104 1.00 91.19 183 GLU A O 1
ATOM 1430 N N . SER A 1 184 ? -1.222 11.214 9.518 1.00 92.38 184 SER A N 1
ATOM 1431 C CA . SER A 1 184 ? -0.925 10.364 10.681 1.00 92.38 184 SER A CA 1
ATOM 1432 C C . SER A 1 184 ? 0.474 9.730 10.634 1.00 92.38 184 SER A C 1
ATOM 1434 O O . SER A 1 184 ? 0.858 9.014 11.558 1.00 92.38 184 SER A O 1
ATOM 1436 N N . TYR A 1 185 ? 1.230 9.964 9.560 1.00 93.94 185 TYR A N 1
ATOM 1437 C CA . TYR A 1 185 ? 2.606 9.498 9.386 1.00 93.94 185 TYR A CA 1
ATOM 1438 C C . TYR A 1 185 ? 3.640 10.595 9.645 1.00 93.94 185 TYR A C 1
ATOM 1440 O O . TYR A 1 185 ? 4.828 10.282 9.704 1.00 93.94 185 TYR A O 1
ATOM 1448 N N . TYR A 1 186 ? 3.196 11.845 9.803 1.00 92.75 186 TYR A N 1
ATOM 1449 C CA . TYR A 1 186 ? 4.074 12.998 9.954 1.00 92.75 186 TYR A CA 1
ATOM 1450 C C . TYR A 1 186 ? 4.923 12.892 11.224 1.00 92.75 186 TYR A C 1
ATOM 1452 O O . TYR A 1 186 ? 4.433 12.483 12.280 1.00 92.75 186 TYR A O 1
ATOM 1460 N N . LEU A 1 187 ? 6.204 13.229 11.110 1.00 89.56 187 LEU A N 1
ATOM 1461 C CA . LEU A 1 187 ? 7.188 13.187 12.188 1.00 89.56 187 LEU A CA 1
ATOM 1462 C C . LEU A 1 187 ? 7.402 14.556 12.830 1.00 89.56 187 LEU A C 1
ATOM 1464 O O . LEU A 1 187 ? 7.648 14.622 14.035 1.00 89.56 187 LEU A O 1
ATOM 1468 N N . THR A 1 188 ? 7.339 15.632 12.045 1.00 86.06 188 THR A N 1
ATOM 1469 C CA . THR A 1 188 ? 7.609 16.997 12.524 1.00 86.06 188 THR A CA 1
ATOM 1470 C C . THR A 1 188 ? 6.354 17.855 12.545 1.00 86.06 188 THR A C 1
ATOM 1472 O O . THR A 1 188 ? 6.218 18.719 13.413 1.00 86.06 188 THR A O 1
ATOM 1475 N N . SER A 1 189 ? 5.421 17.594 11.634 1.00 84.50 189 SER A N 1
ATOM 1476 C CA . SER A 1 189 ? 4.139 18.292 11.568 1.00 84.50 189 SER A CA 1
ATOM 1477 C C . SER A 1 189 ? 3.067 17.661 12.466 1.00 84.50 189 SER A C 1
ATOM 1479 O O . SER A 1 189 ? 3.094 16.466 12.759 1.00 84.50 189 SER A O 1
ATOM 1481 N N . ASP A 1 190 ? 2.080 18.459 12.893 1.00 80.88 190 ASP A N 1
ATOM 1482 C CA . ASP A 1 190 ? 0.995 17.973 13.757 1.00 80.88 190 ASP A CA 1
ATOM 1483 C C . ASP A 1 190 ? 0.106 16.948 13.024 1.00 80.88 190 ASP A C 1
ATOM 1485 O O . ASP A 1 190 ? -0.545 17.247 12.018 1.00 80.88 190 ASP A O 1
ATOM 1489 N N . GLN A 1 191 ? 0.042 15.738 13.577 1.00 80.81 191 GLN A N 1
ATOM 1490 C CA . GLN A 1 191 ? -0.727 14.604 13.057 1.00 80.81 191 GLN A CA 1
ATOM 1491 C C . GLN A 1 191 ? -2.250 14.788 13.185 1.00 80.81 191 GLN A C 1
ATOM 1493 O O . GLN A 1 191 ? -3.023 14.081 12.531 1.00 80.81 191 GLN A O 1
ATOM 1498 N N . ASN A 1 192 ? -2.706 15.741 14.005 1.00 76.25 192 ASN A N 1
ATOM 1499 C CA . ASN A 1 192 ? -4.120 16.088 14.163 1.00 76.25 192 ASN A CA 1
ATOM 1500 C C . ASN A 1 192 ? -4.576 17.214 13.223 1.00 76.25 192 ASN A C 1
ATOM 1502 O O . ASN A 1 192 ? -5.766 17.549 13.211 1.00 76.25 192 ASN A O 1
ATOM 1506 N N . THR A 1 193 ? -3.669 17.779 12.419 1.00 68.19 193 THR A N 1
ATOM 1507 C CA . THR A 1 193 ? -3.918 18.970 11.601 1.00 68.19 193 THR A CA 1
ATOM 1508 C C . THR A 1 193 ? -5.096 18.788 10.639 1.00 68.19 193 THR A C 1
ATOM 1510 O O . THR A 1 193 ? -5.033 18.070 9.637 1.00 68.19 193 THR A O 1
ATOM 1513 N N . SER A 1 194 ? -6.189 19.512 10.890 1.00 59.75 194 SER A N 1
ATOM 1514 C CA . SER A 1 194 ? -7.319 19.645 9.961 1.00 59.75 194 SER A CA 1
ATOM 1515 C C . SER A 1 194 ? -7.222 20.903 9.080 1.00 59.75 194 SER A C 1
ATOM 1517 O O . SER A 1 194 ? -7.789 20.919 7.984 1.00 59.75 194 SER A O 1
ATOM 1519 N N . ILE A 1 195 ? -6.447 21.913 9.503 1.00 56.97 195 ILE A N 1
ATOM 1520 C CA . ILE A 1 195 ? -6.315 23.248 8.891 1.00 56.97 195 ILE A CA 1
ATOM 1521 C C . ILE A 1 195 ? -4.875 23.463 8.399 1.00 56.97 195 ILE A C 1
ATOM 1523 O O . ILE A 1 195 ? -3.940 23.238 9.146 1.00 56.97 195 ILE A O 1
ATOM 1527 N N . GLY A 1 196 ? -4.675 23.930 7.159 1.00 61.50 196 GLY A N 1
ATOM 1528 C CA . GLY A 1 196 ? -3.325 24.230 6.641 1.00 61.50 196 GLY A CA 1
ATOM 1529 C C . GLY A 1 196 ? -2.542 23.020 6.113 1.00 61.50 196 GLY A C 1
ATOM 1530 O O . GLY A 1 196 ? -1.334 23.102 5.923 1.00 61.50 196 GLY A O 1
ATOM 1531 N N . LYS A 1 197 ? -3.235 21.913 5.818 1.00 77.00 197 LYS A N 1
ATOM 1532 C CA . LYS A 1 197 ? -2.651 20.637 5.364 1.00 77.00 197 LYS A CA 1
ATOM 1533 C C . LYS A 1 197 ? -1.581 20.734 4.262 1.00 77.00 197 LYS A C 1
ATOM 1535 O O . LYS A 1 197 ? -0.616 19.983 4.356 1.00 77.00 197 LYS A O 1
ATOM 1540 N N . PRO A 1 198 ? -1.715 21.598 3.231 1.00 79.62 198 PRO A N 1
ATOM 1541 C CA . PRO A 1 198 ? -0.673 21.727 2.214 1.00 79.62 198 PRO A CA 1
ATOM 1542 C C . PRO A 1 198 ? 0.649 22.246 2.781 1.00 79.62 198 PRO A C 1
ATOM 1544 O O . PRO A 1 198 ? 1.688 21.696 2.452 1.00 79.62 198 PRO A O 1
ATOM 1547 N N . ASN A 1 199 ? 0.607 23.247 3.665 1.00 83.25 199 ASN A N 1
ATOM 1548 C CA . ASN A 1 199 ? 1.816 23.809 4.270 1.00 83.25 199 ASN A CA 1
ATOM 1549 C C . ASN A 1 199 ? 2.479 22.782 5.190 1.00 83.25 199 ASN A C 1
ATOM 1551 O O . ASN A 1 199 ? 3.665 22.537 5.049 1.00 83.25 199 ASN A O 1
ATOM 1555 N N . ALA A 1 200 ? 1.689 22.088 6.017 1.00 84.69 200 ALA A N 1
ATOM 1556 C CA . ALA A 1 200 ? 2.203 21.011 6.864 1.00 84.69 200 ALA A CA 1
ATOM 1557 C C . ALA A 1 200 ? 2.875 19.887 6.050 1.00 84.69 200 ALA A C 1
ATOM 1559 O O . ALA A 1 200 ? 3.898 19.361 6.457 1.00 84.69 200 ALA A O 1
ATOM 1560 N N . ALA A 1 201 ? 2.337 19.526 4.877 1.00 85.50 201 ALA A N 1
ATOM 1561 C CA . ALA A 1 201 ? 3.008 18.567 3.997 1.00 85.50 201 ALA A CA 1
ATOM 1562 C C . ALA A 1 201 ? 4.336 19.090 3.438 1.00 85.50 201 ALA A C 1
ATOM 1564 O O . ALA A 1 201 ? 5.273 18.312 3.311 1.00 85.50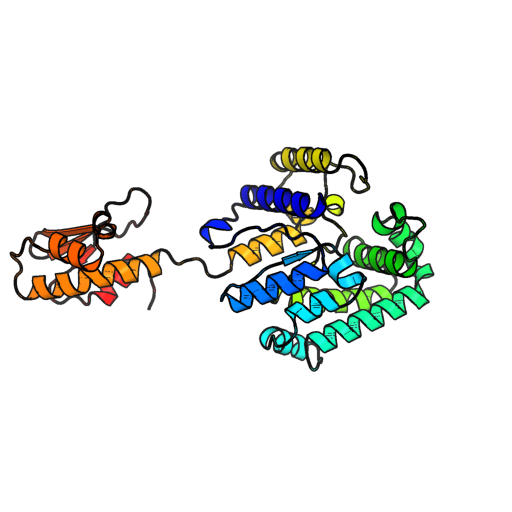 201 ALA A O 1
ATOM 1565 N N . ILE A 1 202 ? 4.411 20.374 3.082 1.00 86.44 202 ILE A N 1
ATOM 1566 C CA . ILE A 1 202 ? 5.651 20.989 2.590 1.00 86.44 202 ILE A CA 1
ATOM 1567 C C . ILE A 1 202 ? 6.699 21.000 3.705 1.00 86.44 202 ILE A C 1
ATOM 1569 O O . ILE A 1 202 ? 7.797 20.497 3.495 1.00 86.44 202 ILE A O 1
ATOM 1573 N N . ASP A 1 203 ? 6.331 21.472 4.897 1.00 88.25 203 ASP A N 1
ATOM 1574 C CA . ASP A 1 203 ? 7.222 21.522 6.061 1.00 88.25 203 ASP A CA 1
ATOM 1575 C C . ASP A 1 203 ? 7.725 20.117 6.448 1.00 88.25 203 ASP A C 1
ATOM 1577 O O . ASP A 1 203 ? 8.896 19.924 6.780 1.00 88.25 203 ASP A O 1
ATOM 1581 N N . GLU A 1 204 ? 6.850 19.111 6.366 1.00 91.44 204 GLU A N 1
ATOM 1582 C CA . GLU A 1 204 ? 7.197 17.706 6.589 1.00 91.44 204 GLU A CA 1
ATOM 1583 C C . GLU A 1 204 ? 8.188 17.181 5.533 1.00 91.44 204 GLU A C 1
ATOM 1585 O O . GLU A 1 204 ? 9.177 16.538 5.883 1.00 91.44 204 GLU A O 1
ATOM 1590 N N . ILE A 1 205 ? 7.965 17.481 4.248 1.00 92.06 205 ILE A N 1
ATOM 1591 C CA . ILE A 1 205 ? 8.859 17.078 3.149 1.00 92.06 205 ILE A CA 1
ATOM 1592 C C . ILE A 1 205 ? 10.231 17.740 3.286 1.00 92.06 205 ILE A C 1
ATOM 1594 O O . ILE A 1 205 ? 11.251 17.068 3.124 1.00 92.06 205 ILE A O 1
ATOM 1598 N N . ASP A 1 206 ? 10.268 19.030 3.618 1.00 91.25 206 ASP A N 1
ATOM 1599 C CA . ASP A 1 206 ? 11.514 19.765 3.842 1.00 91.25 206 ASP A CA 1
ATOM 1600 C C . ASP A 1 206 ? 12.301 19.159 5.014 1.00 91.25 206 ASP A C 1
ATOM 1602 O O . ASP A 1 206 ? 13.529 19.022 4.951 1.00 91.25 206 ASP A O 1
ATOM 1606 N N . ALA A 1 207 ? 11.600 18.705 6.058 1.00 92.25 207 ALA A N 1
ATOM 1607 C CA . ALA A 1 207 ? 12.218 18.040 7.197 1.00 92.25 207 ALA A CA 1
ATOM 1608 C C . ALA A 1 207 ? 12.827 16.674 6.850 1.00 92.25 207 ALA A C 1
ATOM 1610 O O . ALA A 1 207 ? 13.789 16.270 7.510 1.00 92.25 207 ALA A O 1
ATOM 1611 N N . PHE A 1 208 ? 12.343 15.967 5.820 1.00 93.25 208 PHE A N 1
ATOM 1612 C CA . PHE A 1 208 ? 12.842 14.627 5.495 1.00 93.25 208 PHE A CA 1
ATOM 1613 C C . PHE A 1 208 ? 14.357 14.581 5.254 1.00 93.25 208 PHE A C 1
ATOM 1615 O O . PHE A 1 208 ? 14.999 13.607 5.642 1.00 93.25 208 PHE A O 1
ATOM 1622 N N . TYR A 1 209 ? 14.950 15.631 4.679 1.00 88.75 209 TYR A N 1
ATOM 1623 C CA . TYR A 1 209 ? 16.399 15.702 4.438 1.00 88.75 209 TYR A CA 1
ATOM 1624 C C . TYR A 1 209 ? 17.237 15.769 5.724 1.00 88.75 209 TYR A C 1
ATOM 1626 O O . TYR A 1 209 ? 18.438 15.505 5.688 1.00 88.75 209 TYR A O 1
ATOM 1634 N N . SER A 1 210 ? 16.613 16.113 6.852 1.00 91.44 210 SER A N 1
ATOM 1635 C CA . SER A 1 210 ? 17.248 16.180 8.174 1.00 91.44 210 SER A CA 1
ATOM 1636 C C . SER A 1 210 ? 16.938 14.961 9.052 1.00 91.44 210 SER A C 1
ATOM 1638 O O . SER A 1 210 ? 17.520 14.822 10.127 1.00 91.44 210 SER A O 1
ATOM 1640 N N . ILE A 1 211 ? 16.023 14.085 8.624 1.00 92.94 211 ILE A N 1
ATOM 1641 C CA . ILE A 1 211 ? 15.595 12.897 9.370 1.00 92.94 211 ILE A CA 1
ATOM 1642 C C . ILE A 1 211 ? 16.376 11.676 8.875 1.00 92.94 211 ILE A C 1
ATOM 1644 O O . ILE A 1 211 ? 16.596 11.485 7.679 1.00 92.94 211 ILE A O 1
ATOM 1648 N N . ASN A 1 212 ? 16.776 10.800 9.797 1.00 93.00 212 ASN A N 1
ATOM 1649 C CA . ASN A 1 212 ? 17.465 9.569 9.431 1.00 93.00 212 ASN A CA 1
ATOM 1650 C C . ASN A 1 212 ? 16.551 8.647 8.612 1.00 93.00 212 ASN A C 1
ATOM 1652 O O . ASN A 1 212 ? 15.379 8.442 8.939 1.00 93.00 212 ASN A O 1
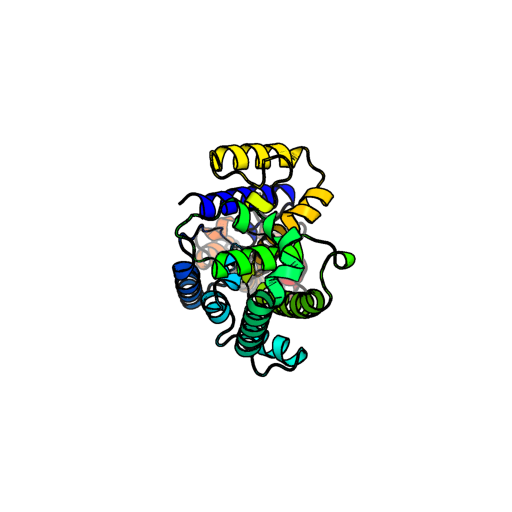ATOM 1656 N N . LYS A 1 213 ? 17.117 7.983 7.596 1.00 92.19 213 LYS A N 1
ATOM 1657 C CA . LYS A 1 213 ? 16.373 7.023 6.762 1.00 92.19 213 LYS A CA 1
ATOM 1658 C C . LYS A 1 213 ? 15.715 5.901 7.577 1.00 92.19 213 LYS A C 1
ATOM 1660 O O . LYS A 1 213 ? 14.648 5.433 7.189 1.00 92.19 213 LYS A O 1
ATOM 1665 N N . SER A 1 214 ? 16.300 5.479 8.703 1.00 93.50 214 SER A N 1
ATOM 1666 C CA . SER A 1 214 ? 15.701 4.487 9.614 1.00 93.50 214 SER A CA 1
ATOM 1667 C C . SER A 1 214 ? 14.378 4.963 10.214 1.00 93.50 214 SER A C 1
ATOM 1669 O O . SER A 1 214 ? 13.412 4.200 10.293 1.00 93.50 214 SER A O 1
ATOM 1671 N N . ASP A 1 215 ? 14.317 6.237 10.589 1.00 93.69 215 ASP A N 1
ATOM 1672 C CA . ASP A 1 215 ? 13.167 6.835 11.265 1.00 93.69 215 ASP A CA 1
ATOM 1673 C C . ASP A 1 215 ? 12.051 7.100 10.252 1.00 93.69 215 ASP A C 1
ATOM 1675 O O . ASP A 1 215 ? 10.881 6.810 10.520 1.00 93.69 215 ASP A O 1
ATOM 1679 N N . LEU A 1 216 ? 12.423 7.522 9.035 1.00 94.44 216 LEU A N 1
ATOM 1680 C CA . LEU A 1 216 ? 11.519 7.580 7.885 1.00 94.44 216 LEU A CA 1
ATOM 1681 C C . LEU A 1 216 ? 10.982 6.193 7.522 1.00 94.44 216 LEU A C 1
ATOM 1683 O O . LEU A 1 216 ? 9.783 6.047 7.309 1.00 94.44 216 LEU A O 1
ATOM 1687 N N . THR A 1 217 ? 11.827 5.159 7.513 1.00 94.56 217 THR A N 1
ATOM 1688 C CA . THR A 1 217 ? 11.401 3.774 7.231 1.00 94.56 217 THR A CA 1
ATOM 1689 C C . THR A 1 217 ? 10.394 3.278 8.263 1.00 94.56 217 THR A C 1
ATOM 1691 O O . THR A 1 217 ? 9.382 2.673 7.913 1.00 94.56 217 THR A O 1
ATOM 1694 N N . THR A 1 218 ? 10.641 3.573 9.537 1.00 93.56 218 THR A N 1
ATOM 1695 C CA . THR A 1 218 ? 9.751 3.192 10.641 1.00 93.56 218 THR A CA 1
ATOM 1696 C C . THR A 1 218 ? 8.427 3.950 10.575 1.00 93.56 218 THR A C 1
ATOM 1698 O O . THR A 1 218 ? 7.351 3.377 10.777 1.00 93.56 218 THR A O 1
ATOM 1701 N N . SER A 1 219 ? 8.478 5.244 10.263 1.00 93.50 219 SER A N 1
ATOM 1702 C CA . SER A 1 219 ? 7.287 6.088 10.259 1.00 93.50 219 SER A CA 1
ATOM 1703 C C . SER A 1 219 ? 6.443 5.875 9.016 1.00 93.50 219 SER A C 1
ATOM 1705 O O . SER A 1 219 ? 5.265 5.565 9.173 1.00 93.50 219 SER A O 1
ATOM 1707 N N . TYR A 1 220 ? 7.053 5.928 7.830 1.00 96.62 220 TYR A N 1
ATOM 1708 C CA . TYR A 1 220 ? 6.440 5.851 6.497 1.00 96.62 220 TYR A CA 1
ATOM 1709 C C . TYR A 1 220 ? 6.479 4.458 5.862 1.00 96.62 220 TYR A C 1
ATOM 1711 O O . TYR A 1 220 ? 6.301 4.325 4.652 1.00 96.62 220 TYR A O 1
ATOM 1719 N N . GLY A 1 221 ? 6.664 3.403 6.659 1.00 96.31 221 GLY A N 1
ATOM 1720 C CA . GLY A 1 221 ? 6.845 2.042 6.151 1.00 96.31 221 GLY A CA 1
ATOM 1721 C C . GLY A 1 221 ? 5.757 1.573 5.179 1.00 96.31 221 GLY A C 1
ATOM 1722 O O . GLY A 1 221 ? 6.071 0.884 4.216 1.00 96.31 221 GLY A O 1
ATOM 1723 N N . ASP A 1 222 ? 4.493 1.956 5.379 1.00 97.50 222 ASP A N 1
ATOM 1724 C CA . ASP A 1 222 ? 3.400 1.583 4.463 1.00 97.50 222 ASP A CA 1
ATOM 1725 C C . ASP A 1 222 ? 3.534 2.255 3.090 1.00 97.50 222 ASP A C 1
ATOM 1727 O O . ASP A 1 222 ? 3.337 1.610 2.060 1.00 97.50 222 ASP A O 1
ATOM 1731 N N . VAL A 1 223 ? 3.928 3.532 3.075 1.00 97.12 223 VAL A N 1
ATOM 1732 C CA . VAL A 1 223 ? 4.173 4.294 1.844 1.00 97.12 223 VAL A CA 1
ATOM 1733 C C . VAL A 1 223 ? 5.391 3.735 1.121 1.00 97.12 223 VAL A C 1
ATOM 1735 O O . VAL A 1 223 ? 5.321 3.483 -0.078 1.00 97.12 223 VAL A O 1
ATOM 1738 N N . ILE A 1 224 ? 6.477 3.479 1.857 1.00 96.31 224 ILE A N 1
ATOM 1739 C CA . ILE A 1 224 ? 7.729 2.947 1.308 1.00 96.31 224 ILE A CA 1
ATOM 1740 C C . ILE A 1 224 ? 7.495 1.572 0.681 1.00 96.31 224 ILE A C 1
ATOM 1742 O O . ILE A 1 224 ? 7.866 1.368 -0.471 1.00 96.31 224 ILE A O 1
ATOM 1746 N N . ARG A 1 225 ? 6.796 0.653 1.366 1.00 96.12 225 ARG A N 1
ATOM 1747 C CA . ARG A 1 225 ? 6.445 -0.650 0.774 1.00 96.12 225 ARG A CA 1
ATOM 1748 C C . ARG A 1 225 ? 5.636 -0.494 -0.515 1.00 96.12 225 ARG A C 1
ATOM 1750 O O . ARG A 1 225 ? 5.910 -1.212 -1.472 1.00 96.12 225 ARG A O 1
ATOM 1757 N N . CYS A 1 226 ? 4.701 0.458 -0.567 1.00 95.94 226 CYS A N 1
ATOM 1758 C CA . CYS A 1 226 ? 3.908 0.726 -1.766 1.00 95.94 226 CYS A CA 1
ATOM 1759 C C . CYS A 1 226 ? 4.761 1.220 -2.943 1.00 95.94 226 CYS A C 1
ATOM 1761 O O . CYS A 1 226 ? 4.652 0.679 -4.042 1.00 95.94 226 CYS A O 1
ATOM 1763 N N . ILE A 1 227 ? 5.604 2.239 -2.740 1.00 94.81 227 ILE A N 1
ATOM 1764 C CA . ILE A 1 227 ? 6.434 2.793 -3.825 1.00 94.81 227 ILE A CA 1
ATOM 1765 C C . ILE A 1 227 ? 7.521 1.806 -4.257 1.00 94.81 227 ILE A C 1
ATOM 1767 O O . ILE A 1 227 ? 7.788 1.685 -5.448 1.00 94.81 227 ILE A O 1
ATOM 1771 N N . THR A 1 228 ? 8.091 1.029 -3.331 1.00 93.44 228 THR A N 1
ATOM 1772 C CA . THR A 1 228 ? 9.016 -0.054 -3.681 1.00 93.44 228 THR A CA 1
ATOM 1773 C C . THR A 1 228 ? 8.303 -1.118 -4.508 1.00 93.44 228 THR A C 1
ATOM 1775 O O . THR A 1 228 ? 8.833 -1.535 -5.530 1.00 93.44 228 THR A O 1
ATOM 1778 N N . HIS A 1 229 ? 7.086 -1.521 -4.132 1.00 91.94 229 HIS A N 1
ATOM 1779 C CA . HIS A 1 229 ? 6.291 -2.464 -4.920 1.00 91.94 229 HIS A CA 1
ATOM 1780 C C . HIS A 1 229 ? 6.003 -1.940 -6.331 1.00 91.94 229 HIS A C 1
ATOM 1782 O O . HIS A 1 229 ? 6.254 -2.647 -7.302 1.00 91.94 229 HIS A O 1
ATOM 1788 N N . ALA A 1 230 ? 5.581 -0.681 -6.460 1.00 90.81 230 ALA A N 1
ATOM 1789 C CA . ALA A 1 230 ? 5.347 -0.051 -7.759 1.00 90.81 230 ALA A CA 1
ATOM 1790 C C . ALA A 1 230 ? 6.630 0.129 -8.599 1.00 90.81 230 ALA A C 1
ATOM 1792 O O . ALA A 1 230 ? 6.553 0.215 -9.823 1.00 90.81 230 ALA A O 1
ATOM 1793 N N . ALA A 1 231 ? 7.811 0.173 -7.979 1.00 86.88 231 ALA A N 1
ATOM 1794 C CA . ALA A 1 231 ? 9.095 0.187 -8.684 1.00 86.88 231 ALA A CA 1
ATOM 1795 C C . ALA A 1 231 ? 9.614 -1.220 -9.043 1.00 86.88 231 ALA A C 1
ATOM 1797 O O . ALA A 1 231 ? 10.543 -1.342 -9.837 1.00 86.88 231 ALA A O 1
ATOM 1798 N N . MET A 1 232 ? 9.045 -2.279 -8.455 1.00 75.94 232 MET A N 1
ATOM 1799 C CA . MET A 1 232 ? 9.397 -3.674 -8.754 1.00 75.94 232 MET A CA 1
ATOM 1800 C C . MET A 1 232 ? 8.618 -4.252 -9.943 1.00 75.94 232 MET A C 1
ATOM 1802 O O . MET A 1 232 ? 9.017 -5.293 -10.466 1.00 75.94 232 MET A O 1
ATOM 1806 N N . THR A 1 233 ? 7.539 -3.593 -10.381 1.00 57.19 233 THR A N 1
ATOM 1807 C CA . THR A 1 233 ? 6.832 -3.891 -11.636 1.00 57.19 233 THR A CA 1
ATOM 1808 C C . THR A 1 233 ? 7.854 -3.906 -12.768 1.00 57.19 233 THR A C 1
ATOM 1810 O O . THR A 1 233 ? 8.538 -2.904 -12.946 1.00 57.19 233 THR A O 1
ATOM 1813 N N . GLN A 1 234 ? 8.026 -5.073 -13.409 1.00 49.28 234 GLN A N 1
ATOM 1814 C CA . GLN A 1 234 ? 9.167 -5.464 -14.253 1.00 49.28 234 GLN A CA 1
ATOM 1815 C C . GLN A 1 234 ? 10.118 -4.315 -14.584 1.00 49.28 234 GLN A C 1
ATOM 1817 O O . GLN A 1 234 ? 9.829 -3.504 -15.464 1.00 49.28 234 GLN A O 1
ATOM 1822 N N . LYS A 1 235 ? 11.277 -4.298 -13.905 1.00 42.62 235 LYS A N 1
ATOM 1823 C CA . LYS A 1 235 ? 12.452 -3.535 -14.331 1.00 42.62 235 LYS A CA 1
ATOM 1824 C C . LYS A 1 235 ? 12.525 -3.681 -15.845 1.00 42.62 235 LYS A C 1
ATOM 1826 O O . LYS A 1 235 ? 12.755 -4.796 -16.317 1.00 42.62 235 LYS A O 1
ATOM 1831 N N . ILE A 1 236 ? 12.261 -2.606 -16.591 1.00 48.81 236 ILE A N 1
ATOM 1832 C CA . ILE A 1 236 ? 12.493 -2.606 -18.030 1.00 48.81 236 ILE A CA 1
ATOM 1833 C C . ILE A 1 236 ? 13.957 -2.998 -18.143 1.00 48.81 236 ILE A C 1
ATOM 1835 O O . ILE A 1 236 ? 14.844 -2.251 -17.732 1.00 48.81 236 ILE A O 1
ATOM 1839 N N . SER A 1 237 ? 14.213 -4.228 -18.578 1.00 54.31 237 SER A N 1
ATOM 1840 C CA . SER A 1 237 ? 15.570 -4.661 -18.818 1.00 54.31 237 SER A CA 1
ATOM 1841 C C . SER A 1 237 ? 15.978 -3.901 -20.065 1.00 54.31 237 SER A C 1
ATOM 1843 O O . SER A 1 237 ? 15.666 -4.308 -21.183 1.00 54.31 237 SER A O 1
ATOM 1845 N N . GLU A 1 238 ? 16.605 -2.738 -19.878 1.00 60.56 238 GLU A N 1
ATOM 1846 C CA . GLU A 1 238 ? 17.185 -1.967 -20.976 1.00 60.56 238 GLU A CA 1
ATOM 1847 C C . GLU A 1 238 ? 18.050 -2.886 -21.838 1.00 60.56 238 GLU A C 1
ATOM 1849 O O . GLU A 1 238 ? 17.998 -2.802 -23.059 1.00 60.56 238 GLU A O 1
ATOM 1854 N N . ALA A 1 239 ? 18.728 -3.853 -21.210 1.00 67.06 239 ALA A N 1
ATOM 1855 C CA . ALA A 1 239 ? 19.442 -4.931 -21.872 1.00 67.06 239 ALA A CA 1
ATOM 1856 C C . ALA A 1 239 ? 18.543 -5.772 -22.800 1.00 67.06 239 ALA A C 1
ATOM 1858 O O . ALA A 1 239 ? 18.930 -6.015 -23.937 1.00 67.06 239 ALA A O 1
ATOM 1859 N N . GLU A 1 240 ? 17.341 -6.194 -22.396 1.00 69.31 240 GLU A N 1
ATOM 1860 C CA . GLU A 1 240 ? 16.422 -6.952 -23.267 1.00 69.31 240 GLU A CA 1
ATOM 1861 C C . GLU A 1 240 ? 15.819 -6.104 -24.395 1.00 69.31 240 GLU A C 1
ATOM 1863 O O . GLU A 1 240 ? 15.730 -6.569 -25.538 1.00 69.31 240 GLU A O 1
ATOM 1868 N N . ALA A 1 241 ? 15.448 -4.853 -24.112 1.00 72.06 241 ALA A N 1
ATOM 1869 C CA . ALA A 1 241 ? 14.955 -3.925 -25.131 1.00 72.06 241 ALA A CA 1
ATOM 1870 C C . ALA A 1 241 ? 16.050 -3.603 -26.166 1.00 72.06 241 ALA A C 1
ATOM 1872 O O . ALA A 1 241 ? 15.808 -3.625 -27.377 1.00 72.06 241 ALA A O 1
ATOM 1873 N N . LEU A 1 242 ? 17.277 -3.378 -25.694 1.00 80.25 242 LEU A N 1
ATOM 1874 C CA . LEU A 1 242 ? 18.460 -3.147 -26.514 1.00 80.25 242 LEU A CA 1
ATOM 1875 C C . LEU A 1 242 ? 18.856 -4.407 -27.290 1.00 80.25 242 LEU A C 1
ATOM 1877 O O . LEU A 1 242 ? 19.166 -4.316 -28.476 1.00 80.25 242 LEU A O 1
ATOM 1881 N N . ARG A 1 243 ? 18.767 -5.592 -26.677 1.00 86.12 243 ARG A N 1
ATOM 1882 C CA . ARG A 1 243 ? 19.014 -6.886 -27.328 1.00 86.12 243 ARG A CA 1
ATOM 1883 C C . ARG A 1 243 ? 18.156 -7.051 -28.572 1.00 86.12 243 ARG A C 1
ATOM 1885 O O . ARG A 1 243 ? 18.687 -7.420 -29.615 1.00 86.12 243 ARG A O 1
ATOM 1892 N N . ALA A 1 244 ? 16.853 -6.780 -28.487 1.00 84.56 244 ALA A N 1
ATOM 1893 C CA . ALA A 1 244 ? 15.956 -6.918 -29.634 1.00 84.56 244 ALA A CA 1
ATOM 1894 C C . ALA A 1 244 ? 16.372 -6.000 -30.798 1.00 84.56 244 ALA A C 1
ATOM 1896 O O . ALA A 1 244 ? 16.415 -6.439 -31.949 1.00 84.56 244 ALA A O 1
ATOM 1897 N N . LEU A 1 245 ? 16.741 -4.751 -30.495 1.00 87.88 245 LEU A N 1
ATOM 1898 C CA . LEU A 1 245 ? 17.193 -3.776 -31.492 1.00 87.88 245 LEU A CA 1
ATOM 1899 C C . LEU A 1 245 ? 18.545 -4.160 -32.107 1.00 87.88 245 LEU A C 1
ATOM 1901 O O . LEU A 1 245 ? 18.689 -4.134 -33.328 1.00 87.88 245 LEU A O 1
ATOM 1905 N N . ILE A 1 246 ? 19.515 -4.562 -31.280 1.00 88.81 246 ILE A N 1
ATOM 1906 C CA . ILE A 1 246 ? 20.843 -4.988 -31.733 1.00 88.81 246 ILE A CA 1
ATOM 1907 C C . ILE A 1 246 ? 20.728 -6.248 -32.588 1.00 88.81 246 ILE A C 1
ATOM 1909 O O . ILE A 1 246 ? 21.278 -6.292 -33.684 1.00 88.81 246 ILE A O 1
ATOM 1913 N N . LEU A 1 247 ? 19.976 -7.262 -32.155 1.00 91.06 247 LEU A N 1
ATOM 1914 C CA . LEU A 1 247 ? 19.803 -8.488 -32.936 1.00 91.06 247 LEU A CA 1
ATOM 1915 C C . LEU A 1 247 ? 19.124 -8.227 -34.284 1.00 91.06 247 LEU A C 1
ATOM 1917 O O . LEU A 1 247 ? 19.497 -8.872 -35.265 1.00 91.06 247 LEU A O 1
ATOM 1921 N N . ALA A 1 248 ? 18.193 -7.272 -34.358 1.00 90.31 248 ALA A N 1
ATOM 1922 C CA . ALA A 1 248 ? 17.526 -6.908 -35.606 1.00 90.31 248 ALA A CA 1
ATOM 1923 C C . ALA A 1 248 ? 18.492 -6.355 -36.668 1.00 90.31 248 ALA A C 1
ATOM 1925 O O . ALA A 1 248 ? 18.270 -6.595 -37.851 1.00 90.31 248 ALA A O 1
ATOM 1926 N N . ILE A 1 249 ? 19.568 -5.661 -36.272 1.00 92.56 249 ILE A N 1
ATOM 1927 C CA . ILE A 1 249 ? 20.560 -5.100 -37.211 1.00 92.56 249 ILE A CA 1
ATOM 1928 C C . ILE A 1 249 ? 21.816 -5.961 -37.356 1.00 92.56 249 ILE A C 1
ATOM 1930 O O . ILE A 1 249 ? 22.338 -6.093 -38.461 1.00 92.56 249 ILE A O 1
ATOM 1934 N N . VAL A 1 250 ? 22.293 -6.582 -36.274 1.00 92.44 250 VAL A N 1
ATOM 1935 C CA . VAL A 1 250 ? 23.534 -7.367 -36.279 1.00 92.44 250 VAL A CA 1
ATOM 1936 C C . VAL A 1 250 ? 23.328 -8.709 -36.961 1.00 92.44 250 VAL A C 1
ATOM 1938 O O . VAL A 1 250 ? 24.211 -9.128 -37.695 1.00 92.44 250 VAL A O 1
ATOM 1941 N N . SER A 1 251 ? 22.177 -9.368 -36.796 1.00 92.56 251 SER A N 1
ATOM 1942 C CA . SER A 1 251 ? 21.930 -10.661 -37.457 1.00 92.56 251 SER A CA 1
ATOM 1943 C C . SER A 1 251 ? 22.010 -10.567 -38.990 1.00 92.56 251 SER A C 1
ATOM 1945 O O . SER A 1 251 ? 22.777 -11.326 -39.582 1.00 92.56 251 SER A O 1
ATOM 1947 N N . PRO A 1 252 ? 21.310 -9.628 -39.662 1.00 91.12 252 PRO A N 1
ATOM 1948 C CA . PRO A 1 252 ? 21.449 -9.479 -41.109 1.00 91.12 252 PRO A CA 1
ATOM 1949 C C . PRO A 1 252 ? 22.814 -8.906 -41.521 1.00 91.12 252 PRO A C 1
ATOM 1951 O O . PRO A 1 252 ? 23.352 -9.319 -42.546 1.00 91.12 252 PRO A O 1
ATOM 1954 N N . ALA A 1 253 ? 23.418 -8.005 -40.736 1.00 91.38 253 ALA A N 1
ATOM 1955 C CA . ALA A 1 253 ? 24.759 -7.491 -41.029 1.00 91.38 253 ALA A CA 1
ATOM 1956 C C . ALA A 1 253 ? 25.842 -8.579 -40.942 1.00 91.38 253 ALA A C 1
ATOM 1958 O O . ALA A 1 253 ? 26.747 -8.612 -41.772 1.00 91.38 253 ALA A O 1
ATOM 1959 N N . HIS A 1 254 ? 25.737 -9.488 -39.972 1.00 93.00 254 HIS A N 1
ATOM 1960 C CA . HIS A 1 254 ? 26.645 -10.621 -39.802 1.00 93.00 254 HIS A CA 1
ATOM 1961 C C . HIS A 1 254 ? 26.528 -11.612 -40.956 1.00 93.00 254 HIS A C 1
ATOM 1963 O O . HIS A 1 254 ? 27.544 -12.087 -41.453 1.00 93.00 254 HIS A O 1
ATOM 1969 N N . GLU A 1 255 ? 25.313 -11.858 -41.445 1.00 90.56 255 GLU A N 1
ATOM 1970 C CA . GLU A 1 255 ? 25.108 -12.723 -42.607 1.00 90.56 255 GLU A CA 1
ATOM 1971 C C . GLU A 1 255 ? 25.720 -12.124 -43.882 1.00 90.56 255 GLU A C 1
ATOM 1973 O O . GLU A 1 255 ? 26.434 -12.811 -44.614 1.00 90.56 255 GLU A O 1
ATOM 1978 N N . VAL A 1 256 ? 25.548 -10.813 -44.098 1.00 88.81 256 VAL A N 1
ATOM 1979 C CA . VAL A 1 256 ? 26.244 -10.098 -45.179 1.00 88.81 256 VAL A CA 1
ATOM 1980 C C . VAL A 1 256 ? 27.755 -10.202 -44.997 1.00 88.81 256 VAL A C 1
ATOM 1982 O O . VAL A 1 256 ? 28.441 -10.551 -45.949 1.00 88.81 256 VAL A O 1
ATOM 1985 N N . PHE A 1 257 ? 28.274 -9.990 -43.787 1.00 90.62 257 PHE A N 1
ATOM 1986 C CA . PHE A 1 257 ? 29.706 -10.066 -43.488 1.00 90.62 257 PHE A CA 1
ATOM 1987 C C . PHE A 1 257 ? 30.320 -11.450 -43.769 1.00 90.62 257 PHE A C 1
ATOM 1989 O O . PHE A 1 257 ? 31.438 -11.525 -44.278 1.00 90.62 257 PHE A O 1
ATOM 1996 N N . LYS A 1 258 ? 29.598 -12.549 -43.505 1.00 88.31 258 LYS A N 1
ATOM 1997 C CA . LYS A 1 258 ? 30.053 -13.904 -43.877 1.00 88.31 258 LYS A CA 1
ATOM 1998 C C . LYS A 1 258 ? 30.235 -14.054 -45.386 1.00 88.31 258 LYS A C 1
ATOM 2000 O O . LYS A 1 258 ? 31.184 -14.705 -45.821 1.00 88.31 258 LYS A O 1
ATOM 2005 N N . SER A 1 259 ? 29.313 -13.480 -46.158 1.00 85.75 259 SER A N 1
ATOM 2006 C CA . SER A 1 259 ? 29.287 -13.588 -47.620 1.00 85.75 259 SER A CA 1
ATOM 2007 C C . SER A 1 259 ? 30.202 -12.583 -48.333 1.00 85.75 259 SER A C 1
ATOM 2009 O O . SER A 1 259 ? 30.821 -12.928 -49.337 1.00 85.75 259 SER A O 1
ATOM 2011 N N . ASP A 1 260 ? 30.322 -11.367 -47.799 1.00 85.50 260 ASP A N 1
ATOM 2012 C CA . ASP A 1 260 ? 31.122 -10.260 -48.318 1.00 85.50 260 ASP A CA 1
ATOM 2013 C C . ASP A 1 260 ? 31.743 -9.461 -47.151 1.00 85.50 260 ASP A C 1
ATOM 2015 O O . ASP A 1 260 ? 31.136 -8.524 -46.617 1.00 85.50 260 ASP A O 1
ATOM 2019 N N . PRO A 1 261 ? 32.982 -9.798 -46.757 1.00 76.88 261 PRO A N 1
ATOM 2020 C CA . PRO A 1 261 ? 33.677 -9.146 -45.651 1.00 76.88 261 PRO A CA 1
ATOM 2021 C C . PRO A 1 261 ? 34.169 -7.732 -45.992 1.00 76.88 261 PRO A C 1
ATOM 2023 O O . PRO A 1 261 ? 34.624 -7.014 -45.105 1.00 76.88 261 PRO A O 1
ATOM 2026 N N . THR A 1 262 ? 34.104 -7.321 -47.263 1.00 80.19 262 THR A N 1
ATOM 2027 C CA . THR A 1 262 ? 34.570 -6.004 -47.730 1.00 80.19 262 THR A CA 1
ATOM 2028 C C . THR A 1 262 ? 33.450 -4.981 -47.874 1.00 80.19 262 THR A C 1
ATOM 2030 O O . THR A 1 262 ? 33.714 -3.816 -48.182 1.00 80.19 262 THR A O 1
ATOM 2033 N N . SER A 1 263 ? 32.205 -5.396 -47.629 1.00 79.25 263 SER A N 1
ATOM 2034 C CA . SER A 1 263 ? 31.045 -4.518 -47.696 1.00 79.25 263 SER A CA 1
ATOM 2035 C C . SER A 1 263 ? 31.209 -3.303 -46.779 1.00 79.25 263 SER A C 1
ATOM 2037 O O . SER A 1 263 ? 31.734 -3.381 -45.672 1.00 79.25 263 SER A O 1
ATOM 2039 N N . THR A 1 264 ? 30.741 -2.146 -47.236 1.00 79.88 264 THR A N 1
ATOM 2040 C CA . THR A 1 264 ? 30.734 -0.898 -46.450 1.00 79.88 264 THR A CA 1
ATOM 2041 C C . THR A 1 264 ? 29.314 -0.440 -46.115 1.00 79.88 264 THR A C 1
ATOM 2043 O O . THR A 1 264 ? 29.109 0.605 -45.498 1.00 79.88 264 THR A O 1
ATOM 2046 N N . HIS A 1 265 ? 28.305 -1.235 -46.484 1.00 86.00 265 HIS A N 1
ATOM 2047 C CA . HIS A 1 265 ? 26.896 -0.845 -46.429 1.00 86.00 265 HIS A CA 1
ATOM 2048 C C . HIS A 1 265 ? 26.182 -1.240 -45.126 1.00 86.00 265 HIS A C 1
ATOM 2050 O O . HIS A 1 265 ? 24.965 -1.093 -45.032 1.00 86.00 265 HIS A O 1
ATOM 2056 N N . PHE A 1 266 ? 26.906 -1.695 -44.100 1.00 89.44 266 PHE A N 1
ATOM 2057 C CA . PHE A 1 266 ? 26.312 -2.161 -42.839 1.00 89.44 266 PHE A CA 1
ATOM 2058 C C . PHE A 1 266 ? 25.473 -1.088 -42.130 1.00 89.44 266 PHE A C 1
ATOM 2060 O O . PHE A 1 266 ? 24.360 -1.363 -41.690 1.00 89.44 266 PHE A O 1
ATOM 2067 N N . ASN A 1 267 ? 25.947 0.160 -42.101 1.00 89.44 267 ASN A N 1
ATOM 2068 C CA . ASN A 1 267 ? 25.189 1.270 -41.518 1.00 89.44 267 ASN A CA 1
ATOM 2069 C C . ASN A 1 267 ? 23.950 1.651 -42.354 1.00 89.44 267 ASN A C 1
ATOM 2071 O O . ASN A 1 267 ? 22.932 2.066 -41.802 1.00 89.44 267 ASN A O 1
ATOM 2075 N N . ALA A 1 268 ? 23.994 1.468 -43.679 1.00 88.12 268 ALA A N 1
ATOM 2076 C CA . ALA A 1 268 ? 22.825 1.675 -44.537 1.00 88.12 268 ALA A CA 1
ATOM 2077 C C . ALA A 1 268 ? 21.764 0.583 -44.315 1.00 88.12 268 ALA A C 1
ATOM 2079 O O . ALA A 1 268 ? 20.573 0.887 -44.258 1.00 88.12 268 ALA A O 1
ATOM 2080 N N . LEU A 1 269 ? 22.202 -0.665 -44.120 1.00 88.81 269 LEU A N 1
ATOM 2081 C CA . LEU A 1 269 ? 21.347 -1.793 -43.751 1.00 88.81 269 LEU A CA 1
ATOM 2082 C C . LEU A 1 269 ? 20.706 -1.593 -42.369 1.00 88.81 269 LEU A C 1
ATOM 2084 O O . LEU A 1 269 ? 19.508 -1.797 -42.207 1.00 88.81 269 LEU A O 1
ATOM 2088 N N . ALA A 1 270 ? 21.463 -1.119 -41.378 1.00 89.12 270 ALA A N 1
ATOM 2089 C CA . ALA A 1 270 ? 20.901 -0.787 -40.070 1.00 89.12 270 ALA A CA 1
ATOM 2090 C C . ALA A 1 270 ? 19.823 0.310 -40.175 1.00 89.12 270 ALA A C 1
ATOM 2092 O O . ALA A 1 270 ? 18.774 0.219 -39.531 1.00 89.12 270 ALA A O 1
ATOM 2093 N N . ARG A 1 271 ? 20.044 1.318 -41.032 1.00 90.44 271 ARG A N 1
ATOM 2094 C CA . ARG A 1 271 ? 19.088 2.411 -41.265 1.00 90.44 271 ARG A CA 1
ATOM 2095 C C . ARG A 1 271 ? 17.812 1.958 -41.968 1.00 90.44 271 ARG A C 1
ATOM 2097 O O . ARG A 1 271 ? 16.747 2.482 -41.652 1.00 90.44 271 ARG A O 1
ATOM 2104 N N . SER A 1 272 ? 17.882 0.990 -42.883 1.00 91.38 272 SER A N 1
ATOM 2105 C CA . SER A 1 272 ? 16.678 0.459 -43.537 1.00 91.38 272 SER A CA 1
ATOM 2106 C C . SER A 1 272 ? 15.794 -0.355 -42.584 1.00 91.38 272 SER A C 1
ATOM 2108 O O . SER A 1 272 ? 14.582 -0.392 -42.778 1.00 91.38 272 SER A O 1
ATOM 2110 N N . ILE A 1 273 ? 16.379 -0.955 -41.541 1.00 89.81 273 ILE A N 1
ATOM 2111 C CA . ILE A 1 273 ? 15.666 -1.778 -40.551 1.00 89.81 273 ILE A CA 1
ATOM 2112 C C . ILE A 1 273 ? 15.110 -0.929 -39.401 1.00 89.81 273 ILE A C 1
ATOM 2114 O O . ILE A 1 273 ? 13.946 -1.072 -39.034 1.00 89.81 273 ILE A O 1
ATOM 2118 N N . LEU A 1 274 ? 15.929 -0.047 -38.818 1.00 85.81 274 LEU A N 1
ATOM 2119 C CA . LEU A 1 274 ? 15.573 0.706 -37.606 1.00 85.81 274 LEU A CA 1
ATOM 2120 C C . LEU A 1 274 ? 15.185 2.172 -37.861 1.00 85.81 274 LEU A C 1
ATOM 2122 O O . LEU A 1 274 ? 14.807 2.881 -36.921 1.00 85.81 274 LEU A O 1
ATOM 2126 N N . GLY A 1 275 ? 15.271 2.656 -39.103 1.00 87.81 275 GLY A N 1
ATOM 2127 C CA . GLY A 1 275 ? 15.006 4.055 -39.435 1.00 87.81 275 GLY A CA 1
ATOM 2128 C C . GLY A 1 275 ? 15.925 5.001 -38.657 1.00 87.81 275 GLY A C 1
ATOM 2129 O O . GLY A 1 275 ? 17.114 4.740 -38.506 1.00 87.81 275 GLY A O 1
ATOM 2130 N N . GLY A 1 276 ? 15.376 6.092 -38.112 1.00 79.19 276 GLY A N 1
ATOM 2131 C CA . GLY A 1 276 ? 16.148 7.067 -37.324 1.00 79.19 276 GLY A CA 1
ATOM 2132 C C . GLY A 1 276 ? 16.814 6.491 -36.065 1.00 79.19 276 GLY A C 1
ATOM 2133 O O . GLY A 1 276 ? 17.812 7.032 -35.604 1.00 79.19 276 GLY A O 1
ATOM 2134 N N . ARG A 1 277 ? 16.331 5.356 -35.535 1.00 79.75 277 ARG A N 1
ATOM 2135 C CA . ARG A 1 277 ? 16.931 4.712 -34.351 1.00 79.75 277 ARG A CA 1
ATOM 2136 C C . ARG A 1 277 ? 18.291 4.068 -34.646 1.00 79.75 277 ARG A C 1
ATOM 2138 O O . ARG A 1 277 ? 19.015 3.746 -33.711 1.00 79.75 277 ARG A O 1
ATOM 2145 N N . SER A 1 278 ? 18.663 3.889 -35.919 1.00 83.06 278 SER A N 1
ATOM 2146 C CA . SER A 1 278 ? 19.964 3.317 -36.290 1.00 83.06 278 SER A CA 1
ATOM 2147 C C . SER A 1 278 ? 21.146 4.221 -35.932 1.00 83.06 278 SER A C 1
ATOM 2149 O O . SER A 1 278 ? 22.262 3.732 -35.838 1.00 83.06 278 SER A O 1
ATOM 2151 N N . GLU A 1 279 ? 20.925 5.526 -35.740 1.00 84.75 279 GLU A N 1
ATOM 2152 C CA . GLU A 1 279 ? 21.981 6.505 -35.427 1.00 84.75 279 GLU A CA 1
ATOM 2153 C C . GLU A 1 279 ? 22.654 6.242 -34.068 1.00 84.75 279 GLU A C 1
ATOM 2155 O O . GLU A 1 279 ? 23.773 6.690 -33.828 1.00 84.75 279 GLU A O 1
ATOM 2160 N N . MET A 1 280 ? 22.003 5.449 -33.210 1.00 83.81 280 MET A N 1
ATOM 2161 C CA . MET A 1 280 ? 22.546 4.976 -31.936 1.00 83.81 280 MET A CA 1
ATOM 2162 C C . MET A 1 280 ? 23.616 3.887 -32.095 1.00 83.81 280 MET A C 1
ATOM 2164 O O . MET A 1 280 ? 24.286 3.566 -31.115 1.00 83.81 280 MET A O 1
ATOM 2168 N N . PHE A 1 281 ? 23.786 3.314 -33.288 1.00 88.12 281 PHE A N 1
ATOM 2169 C CA . PHE A 1 281 ? 24.681 2.186 -33.541 1.00 88.12 281 PHE A CA 1
ATOM 2170 C C . PHE A 1 281 ? 25.692 2.509 -34.643 1.00 88.12 281 PHE A C 1
ATOM 2172 O O . PHE A 1 281 ? 25.441 3.327 -35.528 1.00 88.12 281 PHE A O 1
ATOM 2179 N N . ASP A 1 282 ? 26.843 1.845 -34.599 1.00 90.94 282 ASP A N 1
ATOM 2180 C CA . ASP A 1 282 ? 27.843 1.892 -35.664 1.00 90.94 282 ASP A CA 1
ATOM 2181 C C . ASP A 1 282 ? 28.353 0.491 -35.970 1.00 90.94 282 ASP A C 1
ATOM 2183 O O . ASP A 1 282 ? 28.815 -0.215 -35.071 1.00 90.94 282 ASP A O 1
ATOM 2187 N N . LEU A 1 283 ? 28.251 0.094 -37.236 1.00 91.69 283 LEU A N 1
ATOM 2188 C CA . LEU A 1 283 ? 28.714 -1.197 -37.721 1.00 91.69 283 LEU A CA 1
ATOM 2189 C C . LEU A 1 283 ? 29.851 -0.993 -38.719 1.00 91.69 283 LEU A C 1
ATOM 2191 O O . LEU A 1 283 ? 29.682 -0.341 -39.752 1.00 91.69 283 LEU A O 1
ATOM 2195 N N . ALA A 1 284 ? 31.003 -1.588 -38.426 1.00 90.25 284 ALA A N 1
ATOM 2196 C CA . ALA A 1 284 ? 32.190 -1.500 -39.267 1.00 90.25 284 ALA A CA 1
ATOM 2197 C C . ALA A 1 284 ? 32.956 -2.820 -39.276 1.00 90.25 284 ALA A C 1
ATOM 2199 O O . ALA A 1 284 ? 32.953 -3.547 -38.289 1.00 90.25 284 ALA A O 1
ATOM 2200 N N . VAL A 1 285 ? 33.673 -3.108 -40.359 1.00 89.94 285 VAL A N 1
ATOM 2201 C CA . VAL A 1 285 ? 34.608 -4.237 -40.397 1.00 89.94 285 VAL A CA 1
ATOM 2202 C C . VAL A 1 285 ? 36.014 -3.733 -40.098 1.00 89.94 285 VAL A C 1
ATOM 2204 O O . VAL A 1 285 ? 36.499 -2.802 -40.743 1.00 89.94 285 VAL A O 1
ATOM 2207 N N . LYS A 1 286 ? 36.677 -4.347 -39.116 1.00 87.12 286 LYS A N 1
ATOM 2208 C CA . LYS A 1 286 ? 38.089 -4.103 -38.790 1.00 87.12 286 LYS A CA 1
ATOM 2209 C C . LYS A 1 286 ? 38.769 -5.436 -38.517 1.00 87.12 286 LYS A C 1
ATOM 2211 O O . LYS A 1 286 ? 38.217 -6.261 -37.804 1.00 87.12 286 LYS A O 1
ATOM 2216 N N . ASN A 1 287 ? 39.967 -5.638 -39.066 1.00 84.75 287 ASN A N 1
ATOM 2217 C CA . ASN A 1 287 ? 40.777 -6.843 -38.834 1.00 84.75 287 ASN A CA 1
ATOM 2218 C C . ASN A 1 287 ? 40.006 -8.166 -39.045 1.00 84.75 287 ASN A C 1
ATOM 2220 O O . ASN A 1 287 ? 40.122 -9.079 -38.235 1.00 84.75 287 ASN A O 1
ATOM 2224 N N . ASP A 1 288 ? 39.203 -8.247 -40.115 1.00 86.44 288 ASP A N 1
ATOM 2225 C CA . ASP A 1 288 ? 38.347 -9.407 -40.432 1.00 86.44 288 ASP A CA 1
ATOM 2226 C C . ASP A 1 288 ? 37.336 -9.771 -39.323 1.00 86.44 288 ASP A C 1
ATOM 2228 O O . ASP A 1 288 ? 36.969 -10.930 -39.130 1.00 86.44 288 ASP A O 1
ATOM 2232 N N . ARG A 1 289 ? 36.863 -8.759 -38.587 1.00 90.00 289 ARG A N 1
ATOM 2233 C CA . ARG A 1 289 ? 35.790 -8.864 -37.593 1.00 90.00 289 ARG A CA 1
ATOM 2234 C C . ARG A 1 289 ? 34.742 -7.787 -37.831 1.00 90.00 289 ARG A C 1
ATOM 2236 O O . ARG A 1 289 ? 35.082 -6.645 -38.155 1.00 90.00 289 ARG A O 1
ATOM 2243 N N . LEU A 1 290 ? 33.475 -8.140 -37.635 1.00 91.44 290 LEU A N 1
ATOM 2244 C CA . LEU A 1 290 ? 32.377 -7.180 -37.604 1.00 91.44 290 LEU A CA 1
ATOM 2245 C C . LEU A 1 290 ? 32.323 -6.539 -36.215 1.00 91.44 290 LEU A C 1
ATOM 2247 O O . LEU A 1 290 ? 32.060 -7.212 -35.223 1.00 91.44 290 LEU A O 1
ATOM 2251 N N . ILE A 1 291 ? 32.574 -5.240 -36.157 1.00 92.62 291 ILE A N 1
ATOM 2252 C CA . ILE A 1 291 ? 32.550 -4.425 -34.948 1.00 92.62 291 ILE A CA 1
ATOM 2253 C C . ILE A 1 291 ? 31.188 -3.748 -34.843 1.00 92.62 291 ILE A C 1
ATOM 2255 O O . ILE A 1 291 ? 30.765 -3.060 -35.774 1.00 92.62 291 ILE A O 1
ATOM 2259 N N . VAL A 1 292 ? 30.531 -3.916 -33.700 1.00 91.75 292 VAL A N 1
ATOM 2260 C CA . VAL A 1 292 ? 29.250 -3.288 -33.369 1.00 91.75 292 VAL A CA 1
ATOM 2261 C C . VAL A 1 292 ? 29.470 -2.370 -32.176 1.00 91.75 292 VAL A C 1
ATOM 2263 O O . VAL A 1 292 ? 29.795 -2.839 -31.087 1.00 91.75 292 VAL A O 1
ATOM 2266 N N . ALA A 1 293 ? 29.299 -1.066 -32.371 1.00 89.38 293 ALA A N 1
ATOM 2267 C CA . ALA A 1 293 ? 29.431 -0.055 -31.325 1.00 89.38 293 ALA A CA 1
ATOM 2268 C C . ALA A 1 293 ? 28.097 0.649 -31.049 1.00 89.38 293 ALA A C 1
ATOM 2270 O O . ALA A 1 293 ? 27.248 0.765 -31.935 1.00 89.38 293 ALA A O 1
ATOM 2271 N N . ILE A 1 294 ? 27.941 1.156 -29.826 1.00 86.44 294 ILE A N 1
ATOM 2272 C CA . ILE A 1 294 ? 26.813 1.995 -29.408 1.00 86.44 294 ILE A CA 1
ATOM 2273 C C . ILE A 1 294 ? 27.330 3.432 -29.266 1.00 86.44 294 ILE A C 1
ATOM 2275 O O . ILE A 1 294 ? 28.307 3.676 -28.566 1.00 86.44 294 ILE A O 1
ATOM 2279 N N . LYS A 1 295 ? 26.696 4.387 -29.952 1.00 78.94 295 LYS A N 1
ATOM 2280 C CA . LYS A 1 295 ? 27.068 5.817 -30.002 1.00 78.94 295 LYS A CA 1
ATOM 2281 C C . LYS A 1 295 ? 26.285 6.691 -29.006 1.00 78.94 295 LYS A C 1
ATOM 2283 O O . LYS A 1 295 ? 26.188 7.900 -29.192 1.00 78.94 295 LYS A O 1
ATOM 2288 N N . SER A 1 296 ? 25.680 6.097 -27.979 1.00 67.31 296 SER A N 1
ATOM 2289 C CA . SER A 1 296 ? 24.870 6.822 -26.991 1.00 67.31 296 SER A CA 1
ATOM 2290 C C . SER A 1 296 ? 25.700 7.209 -25.767 1.00 67.31 296 SER A C 1
ATOM 2292 O O . SER A 1 296 ? 26.335 6.349 -25.175 1.00 67.31 296 SER A O 1
ATOM 2294 N N . ASN A 1 297 ? 25.620 8.474 -25.340 1.00 56.06 297 ASN A N 1
ATOM 2295 C CA . ASN A 1 297 ? 26.223 8.957 -24.085 1.00 56.06 297 ASN A CA 1
ATOM 2296 C C . ASN A 1 297 ? 25.356 8.662 -22.844 1.00 56.06 297 ASN A C 1
ATOM 2298 O O . ASN A 1 297 ? 25.696 9.086 -21.745 1.00 56.06 297 ASN A O 1
ATOM 2302 N N . ILE A 1 298 ? 24.195 8.031 -23.042 1.00 49.09 298 ILE A N 1
ATOM 2303 C CA . ILE A 1 298 ? 23.189 7.781 -21.998 1.00 49.09 298 ILE A CA 1
ATOM 2304 C C . ILE A 1 298 ? 23.174 6.297 -21.600 1.00 49.09 298 ILE A C 1
ATOM 2306 O O . ILE A 1 298 ? 22.813 5.973 -20.477 1.00 49.09 298 ILE A O 1
ATOM 2310 N N . LEU A 1 299 ? 23.563 5.397 -22.512 1.00 60.12 299 LEU A N 1
ATOM 2311 C CA . LEU A 1 299 ? 23.581 3.952 -22.271 1.00 60.12 299 LEU A CA 1
ATOM 2312 C C . LEU A 1 299 ? 24.982 3.534 -21.816 1.00 60.12 299 LEU A C 1
ATOM 2314 O O . LEU A 1 299 ? 25.909 3.533 -22.623 1.00 60.12 299 LEU A O 1
ATOM 2318 N N . ASP A 1 300 ? 25.114 3.176 -20.542 1.00 54.19 300 ASP A N 1
ATOM 2319 C CA . ASP A 1 300 ? 26.370 2.727 -19.938 1.00 54.19 300 ASP A CA 1
ATOM 2320 C C . ASP A 1 300 ? 26.496 1.200 -20.075 1.00 54.19 300 ASP A C 1
ATOM 2322 O O . ASP A 1 300 ? 25.959 0.433 -19.274 1.00 54.19 300 ASP A O 1
ATOM 2326 N N . VAL A 1 301 ? 27.111 0.739 -21.172 1.00 65.56 301 VAL A N 1
ATOM 2327 C CA . VAL A 1 301 ? 27.321 -0.693 -21.443 1.00 65.56 301 VAL A CA 1
ATOM 2328 C C . VAL A 1 301 ? 28.803 -0.952 -21.715 1.00 65.56 301 VAL A C 1
ATOM 2330 O O . VAL A 1 301 ? 29.253 -0.913 -22.861 1.00 65.56 301 VAL A O 1
ATOM 2333 N N . ASP A 1 302 ? 29.550 -1.277 -20.658 1.00 66.25 302 ASP A N 1
ATOM 2334 C CA . ASP A 1 302 ? 31.015 -1.472 -20.664 1.00 66.25 302 ASP A CA 1
ATOM 2335 C C . ASP A 1 302 ? 31.532 -2.521 -21.663 1.00 66.25 302 ASP A C 1
ATOM 2337 O O . ASP A 1 302 ? 32.710 -2.551 -22.012 1.00 66.25 302 ASP A O 1
ATOM 2341 N N . SER A 1 303 ? 30.660 -3.423 -22.113 1.00 77.50 303 SER A N 1
ATOM 2342 C CA . SER A 1 303 ? 31.020 -4.542 -22.991 1.00 77.50 303 SER A CA 1
ATOM 2343 C C . SER A 1 303 ? 30.931 -4.215 -24.488 1.00 77.50 303 SER A C 1
ATOM 2345 O O . SER A 1 303 ? 31.103 -5.115 -25.311 1.00 77.50 303 SER A O 1
ATOM 2347 N N . PHE A 1 304 ? 30.649 -2.957 -24.855 1.00 83.44 304 PHE A N 1
ATOM 2348 C CA . PHE A 1 304 ? 30.701 -2.473 -26.237 1.00 83.44 304 PHE A CA 1
ATOM 2349 C C . PHE A 1 304 ? 31.954 -1.608 -26.474 1.00 83.44 304 PHE A C 1
ATOM 2351 O O . PHE A 1 304 ? 32.344 -0.837 -25.602 1.00 83.44 304 PHE A O 1
ATOM 2358 N N . PRO A 1 305 ? 32.581 -1.677 -27.665 1.00 89.19 305 PRO A N 1
ATOM 2359 C CA . PRO A 1 305 ? 32.121 -2.378 -28.861 1.00 89.19 305 PRO A CA 1
ATOM 2360 C C . PRO A 1 305 ? 32.298 -3.901 -28.792 1.00 89.19 305 PRO A C 1
ATOM 2362 O O . PRO A 1 305 ? 33.253 -4.408 -28.213 1.00 89.19 305 PRO A O 1
ATOM 2365 N N . VAL A 1 306 ? 31.381 -4.620 -29.437 1.00 91.12 306 VAL A N 1
ATOM 2366 C CA . VAL A 1 306 ? 31.430 -6.079 -29.575 1.00 91.12 306 VAL A CA 1
ATOM 2367 C C . VAL A 1 306 ? 32.045 -6.442 -30.919 1.00 91.12 306 VAL A C 1
ATOM 2369 O O . VAL A 1 306 ? 31.705 -5.843 -31.940 1.00 91.12 306 VAL A O 1
ATOM 2372 N N . GLU A 1 307 ? 32.910 -7.454 -30.933 1.00 92.56 307 GLU A N 1
ATOM 2373 C CA . GLU A 1 307 ? 33.532 -7.975 -32.149 1.00 92.56 307 GLU A CA 1
ATOM 2374 C C . GLU A 1 307 ? 32.983 -9.365 -32.484 1.00 92.56 307 GLU A C 1
ATOM 2376 O O . GLU A 1 307 ? 33.024 -10.267 -31.647 1.00 92.56 307 GLU A O 1
ATOM 2381 N N . LEU A 1 308 ? 32.505 -9.555 -33.716 1.00 91.62 308 LEU A N 1
ATOM 2382 C CA . LEU A 1 308 ? 32.015 -10.838 -34.215 1.00 91.62 308 LEU A CA 1
ATOM 2383 C C . LEU A 1 308 ? 32.922 -11.382 -35.324 1.00 91.62 308 LEU A C 1
ATOM 2385 O O . LEU A 1 308 ? 33.179 -10.726 -36.336 1.00 91.62 308 LEU A O 1
ATOM 2389 N N . SER A 1 309 ? 33.365 -12.618 -35.134 1.00 91.19 309 SER A N 1
ATOM 2390 C CA . SER A 1 309 ? 33.975 -13.495 -36.137 1.00 91.19 309 SER A CA 1
ATOM 2391 C C . SER A 1 309 ? 32.890 -14.064 -37.053 1.00 91.19 309 SER A C 1
ATOM 2393 O O . SER A 1 309 ? 31.711 -14.071 -36.704 1.00 91.19 309 SER A O 1
ATOM 2395 N N . ARG A 1 310 ? 33.262 -14.611 -38.213 1.00 87.12 310 ARG A N 1
ATOM 2396 C CA . ARG A 1 310 ? 32.291 -15.182 -39.168 1.00 87.12 310 ARG A CA 1
ATOM 2397 C C . ARG A 1 310 ? 31.514 -16.380 -38.616 1.00 87.12 310 ARG A C 1
ATOM 2399 O O . ARG A 1 310 ? 30.341 -16.535 -38.939 1.00 87.12 310 ARG A O 1
ATOM 2406 N N . ASP A 1 311 ? 32.141 -17.171 -37.752 1.00 89.19 311 ASP A N 1
ATOM 2407 C CA . ASP A 1 311 ? 31.554 -18.395 -37.192 1.00 89.19 311 ASP A CA 1
ATOM 2408 C C . ASP A 1 311 ? 30.798 -18.163 -35.875 1.00 89.19 311 ASP A C 1
ATOM 2410 O O . ASP A 1 311 ? 30.233 -19.095 -35.300 1.00 89.19 311 ASP A O 1
ATOM 2414 N N . ASP A 1 312 ? 30.772 -16.920 -35.385 1.00 90.12 312 ASP A N 1
ATOM 2415 C CA . ASP A 1 312 ? 30.149 -16.608 -34.106 1.00 90.12 312 ASP A CA 1
ATOM 2416 C C . ASP A 1 312 ? 28.619 -16.688 -34.175 1.00 90.12 312 ASP A C 1
ATOM 2418 O O . ASP A 1 312 ? 27.968 -16.256 -35.130 1.00 90.12 312 ASP A O 1
ATOM 2422 N N . SER A 1 313 ? 28.022 -17.200 -33.099 1.00 90.06 313 SER A N 1
ATOM 2423 C CA . SER A 1 313 ? 26.578 -17.149 -32.896 1.00 90.06 313 SER A CA 1
ATOM 2424 C C . SER A 1 313 ? 26.179 -15.760 -32.404 1.00 90.06 313 SER A C 1
ATOM 2426 O O . SER A 1 313 ? 26.368 -15.429 -31.230 1.00 90.06 313 SER A O 1
ATOM 2428 N N . VAL A 1 314 ? 25.597 -14.952 -33.298 1.00 90.56 314 VAL A N 1
ATOM 2429 C CA . VAL A 1 314 ? 25.147 -13.582 -32.994 1.00 90.56 314 VAL A CA 1
ATOM 2430 C C . VAL A 1 314 ? 24.310 -13.518 -31.706 1.00 90.56 314 VAL A C 1
ATOM 2432 O O . VAL A 1 314 ? 24.653 -12.719 -30.834 1.00 90.56 314 VAL A O 1
ATOM 2435 N N . PRO A 1 315 ? 23.283 -14.372 -31.491 1.00 89.25 315 PRO A N 1
ATOM 2436 C CA . PRO A 1 315 ? 22.500 -14.324 -30.257 1.00 89.25 315 PRO A CA 1
ATOM 2437 C C . PRO A 1 315 ? 23.331 -14.556 -28.992 1.00 89.25 315 PRO A C 1
ATOM 2439 O O . PRO A 1 315 ? 23.099 -13.897 -27.984 1.00 89.25 315 PRO A O 1
ATOM 2442 N N . GLN A 1 316 ? 24.311 -15.461 -29.031 1.00 88.44 316 GLN A N 1
ATOM 2443 C CA . GLN A 1 316 ? 25.130 -15.787 -27.860 1.00 88.44 316 GLN A CA 1
ATOM 2444 C C . GLN A 1 316 ? 26.109 -14.664 -27.517 1.00 88.44 316 GLN A C 1
ATOM 2446 O O . GLN A 1 316 ? 26.257 -14.317 -26.345 1.00 88.44 316 GLN A O 1
ATOM 2451 N N . VAL A 1 317 ? 26.764 -14.088 -28.529 1.00 89.19 317 VAL A N 1
ATOM 2452 C CA . VAL A 1 317 ? 27.728 -12.998 -28.333 1.00 89.19 317 VAL A CA 1
ATOM 2453 C C . VAL A 1 317 ? 27.025 -11.748 -27.804 1.00 89.19 317 VAL A C 1
ATOM 2455 O O . VAL A 1 317 ? 27.487 -11.156 -26.829 1.00 89.19 317 VAL A O 1
ATOM 2458 N N . ILE A 1 318 ? 25.872 -11.389 -28.377 1.00 89.25 318 ILE A N 1
ATOM 2459 C CA . ILE A 1 318 ? 25.098 -10.222 -27.936 1.00 89.25 318 ILE A CA 1
ATOM 2460 C C . ILE A 1 318 ? 24.513 -10.428 -26.533 1.00 89.25 318 ILE A C 1
ATOM 2462 O O . ILE A 1 318 ? 24.598 -9.521 -25.710 1.00 89.25 318 ILE A O 1
ATOM 2466 N N . ASN A 1 319 ? 23.986 -11.617 -26.214 1.00 87.25 319 ASN A N 1
ATOM 2467 C CA . ASN A 1 319 ? 23.500 -11.912 -24.861 1.00 87.25 319 ASN A CA 1
ATOM 2468 C C . ASN A 1 319 ? 24.609 -11.764 -23.814 1.00 87.25 319 ASN A C 1
ATOM 2470 O O . ASN A 1 319 ? 24.396 -11.141 -22.776 1.00 87.25 319 ASN A O 1
ATOM 2474 N N . ARG A 1 320 ? 25.806 -12.287 -24.111 1.00 85.44 320 ARG A N 1
ATOM 2475 C CA . ARG A 1 320 ? 26.969 -12.179 -23.224 1.00 85.44 320 ARG A CA 1
ATOM 2476 C C . ARG A 1 320 ? 27.387 -10.726 -23.010 1.00 85.44 320 ARG A C 1
ATOM 2478 O O . ARG A 1 320 ? 27.615 -10.341 -21.871 1.00 85.44 320 ARG A O 1
ATOM 2485 N N . ALA A 1 321 ? 27.463 -9.933 -24.079 1.00 84.62 321 ALA A N 1
ATOM 2486 C CA . ALA A 1 321 ? 27.830 -8.520 -23.994 1.00 84.62 321 ALA A CA 1
ATOM 2487 C C . ALA A 1 321 ? 26.805 -7.685 -23.209 1.00 84.62 321 ALA A C 1
ATOM 2489 O O . ALA A 1 321 ? 27.158 -6.701 -22.574 1.00 84.62 321 ALA A O 1
ATOM 2490 N N . LEU A 1 322 ? 25.535 -8.083 -23.222 1.00 80.94 322 LEU A N 1
ATOM 2491 C CA . LEU A 1 322 ? 24.472 -7.404 -22.481 1.00 80.94 322 LEU A CA 1
ATOM 2492 C C . LEU A 1 322 ? 24.273 -7.953 -21.058 1.00 80.94 322 LEU A C 1
ATOM 2494 O O . LEU A 1 322 ? 23.350 -7.526 -20.371 1.00 80.94 322 LEU A O 1
ATOM 2498 N N . GLY A 1 323 ? 25.093 -8.913 -20.611 1.00 77.19 323 GLY A N 1
ATOM 2499 C CA . GLY A 1 323 ? 24.943 -9.550 -19.297 1.00 77.19 323 GLY A CA 1
ATOM 2500 C C . GLY A 1 323 ? 23.662 -10.383 -19.145 1.00 77.19 323 GLY A C 1
ATOM 2501 O O . GLY A 1 323 ? 23.274 -10.714 -18.026 1.00 77.19 323 GLY A O 1
ATOM 2502 N N . ILE A 1 324 ? 23.001 -10.733 -20.254 1.00 75.12 324 ILE A N 1
ATOM 2503 C CA . ILE A 1 324 ? 21.763 -11.517 -20.268 1.00 75.12 324 ILE A CA 1
ATOM 2504 C C . ILE A 1 324 ? 22.151 -12.993 -20.216 1.00 75.12 324 ILE A C 1
ATOM 2506 O O . ILE A 1 324 ? 22.657 -13.559 -21.188 1.00 75.12 324 ILE A O 1
ATOM 2510 N N . THR A 1 325 ? 21.937 -13.620 -19.063 1.00 57.62 325 THR A N 1
ATOM 2511 C CA . THR A 1 325 ? 22.119 -15.064 -18.892 1.00 57.62 325 THR A CA 1
ATOM 2512 C C . THR A 1 325 ? 20.970 -15.799 -19.581 1.00 57.62 325 THR A C 1
ATOM 2514 O O . THR A 1 325 ? 19.804 -15.497 -19.342 1.00 57.62 325 THR A O 1
ATOM 2517 N N . SER A 1 326 ? 21.310 -16.717 -20.490 1.00 46.84 326 SER A N 1
ATOM 2518 C CA . SER A 1 326 ? 20.377 -17.680 -21.093 1.00 46.84 326 SER A CA 1
ATOM 2519 C C . SER A 1 326 ? 20.078 -18.829 -20.146 1.00 46.84 326 SER A C 1
ATOM 2521 O O . SER A 1 326 ? 21.074 -19.325 -19.567 1.00 46.84 326 SER A O 1
#

pLDDT: mean 87.68, std 10.76, range [42.62, 98.5]

Sequence (326 aa):
MWKAHLIFFICSALSNIFDIHLEAAGSQLLPVIGKGQMSVVAKLFRLMGKEPVALVDADGIADGTALVSGYLVENTYADELASDFGAATANDMATDIYNDFCRLVTNEWNSIAILAAQHPYWINKSQDDDLIVSKRRATFCTLFTHEDQLLPQQFLSIKRRLTALLNILEKSGLFILRKGSIESYYLTSDQNTSIGKPNAAIDEIDAFYSINKSDLTTSYGDVIRCITHAAMTQKISEAEALRALILAIVSPAHEVFKSDPTSTHFNALARSILGGRSEMFDLAVKNDRLIVAIKSNILDVDSFPVELSRDDSVPQVINRALGITS